Protein AF-A0A819EIL9-F1 (afdb_monomer)

Sequence (250 aa):
MGDTNGQVVAGGNGRGNRLDHLNEPSDVLIDKETDNLFICDLGNGRVVRWYRRSGTTQGEILLDNIDCFGLAMDDQRYLYISDTKKHEEDRNELKPWFPFLKLFDTALNKLPTIKGIVWRAVPGNVVTDYKKDQVLTWWTISSCSVSADVVKEFLKPNEESTLFMIEVINAKNLDGYTMYPNEHEVILGIGTQLRVKSIGFQHGNLYLAHLEEVNINEDNQQEEVTETMATAHMTSKTCKSHSVPTFREL

Nearest PDB structures (foldseek):
  3u0j-assembly1_B  TM=7.777E-01  e=1.778E-06  Pseudomonas syringae pv. tomato str. DC3000
  3u0j-assembly2_A  TM=7.869E-01  e=2.954E-06  Pseudomonas syringae pv. tomato str. DC3000
  6gnk-assembly1_C  TM=7.791E-01  e=8.627E-06  Pseudomonas aeruginosa
  6gn8-assembly1_C  TM=7.663E-01  e=1.144E-05  Pseudomonas aeruginosa
  6gnn-assembly1_C-2  TM=7.774E-01  e=2.985E-05  Pseudomonas aeruginosa PAO1

Radius of gyration: 29.69 Å; Cα contacts (8 Å, |Δi|>4): 456; chains: 1; bounding box: 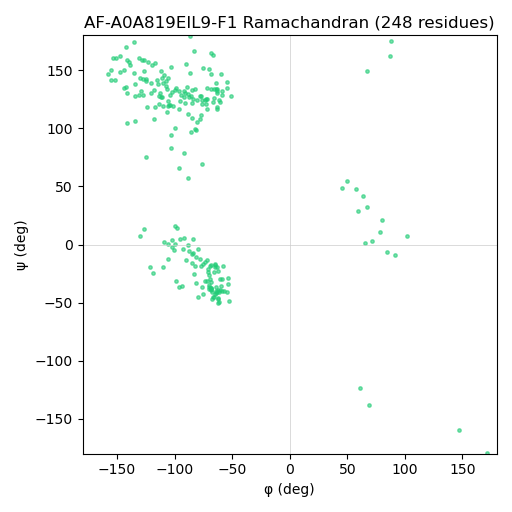126×37×58 Å

Solvent-accessible surface area (backbone atoms only — not comparable to full-atom values): 14429 Å² total; per-residue (Å²): 136,80,83,87,72,85,76,86,48,72,50,86,72,50,80,40,81,52,56,35,27,42,21,69,61,57,33,73,41,73,42,80,90,79,44,35,33,39,33,21,22,27,70,63,20,24,32,32,40,28,42,63,83,77,80,58,78,52,43,43,81,79,45,67,89,36,38,30,59,44,66,49,67,54,97,87,67,53,80,29,73,43,53,75,69,69,91,66,98,45,77,72,72,47,52,64,46,47,62,56,53,47,51,50,51,55,50,51,71,72,35,58,70,42,68,48,65,34,28,37,59,44,82,36,77,59,66,83,83,58,52,73,72,39,74,48,66,44,62,55,74,41,76,29,15,64,40,64,74,55,40,50,75,68,52,58,86,96,42,47,20,26,39,36,43,33,41,36,71,70,26,22,50,36,78,92,71,54,95,56,72,84,46,50,41,30,36,40,52,67,54,42,39,33,30,27,73,42,68,81,53,69,59,91,51,38,35,39,37,34,34,33,51,61,52,73,80,58,50,56,54,50,52,53,50,50,53,51,51,52,53,52,58,65,67,71,68,79,75,82,81,81,83,79,87,87,80,88,85,136

Secondary structure (DSSP, 8-state):
-----PPP-S--S-BSSSTT-BSS--EEEEETTTTEEEEEEGGGTEEEEEESSS--SS-EEEEESS-EEEEEE-TT--EEEEESS-----TTTTTTHHHHHHHHHHHHHHSPEEEEEEEEEEES--GGG--TT-EEEE-S-EEEES-HHHHHTTSPTTS-EEEEEEEEEEEEE-TTTSS-GGG-EEEEPTTEEEEEEEEEEEETTEEEEEEEE--HHHHHHHHHHHHHHHHHHHHTT-PPPPPPPP----

Foldseek 3Di:
DDDPDDDDQAAPPDDDQFQLHAHPWQDWDADPVQQKIWIRRQRQQFIWITHRPPPDNGTDTPDGPFRWNDWDADPVGDIATDGPPDPDPDPVNCPSCVVVLVVVLVVQVPFDFDFDKWKAKDFDDPLVVDDAQDKDWPQDKDKIAPDPVLRVVVDDPPGAMEMEIEGDGGKGFCQPPDPCNVRSIIIDRGGFIKTFHDWDDDDRRYTYTYIYTDDPVVVVVVVVVVVVVVVVVVVPPPDDDDDDDDDDDD

pLDDT: mean 81.08, std 17.2, range [33.59, 98.06]

Structure (mmCIF, N/CA/C/O backbone):
data_AF-A0A819EIL9-F1
#
_entry.id   AF-A0A819EIL9-F1
#
loop_
_atom_site.group_PDB
_atom_site.id
_atom_site.type_symbol
_atom_site.label_atom_id
_atom_site.label_alt_id
_atom_site.label_comp_id
_atom_site.label_asym_id
_atom_site.label_entity_id
_atom_site.label_seq_id
_atom_site.pdbx_PDB_ins_code
_atom_site.Cartn_x
_atom_site.Cartn_y
_atom_site.Cartn_z
_atom_site.occupancy
_atom_site.B_iso_or_equiv
_atom_site.auth_seq_id
_atom_site.auth_comp_id
_atom_site.auth_asym_id
_atom_site.auth_atom_id
_atom_site.pdbx_PDB_model_num
ATOM 1 N N . MET A 1 1 ? 31.990 -16.841 -16.639 1.00 42.75 1 MET A N 1
ATOM 2 C CA . MET A 1 1 ? 32.847 -15.684 -16.310 1.00 42.75 1 MET A CA 1
ATOM 3 C C . MET A 1 1 ? 31.954 -14.459 -16.364 1.00 42.75 1 MET A C 1
ATOM 5 O O . MET A 1 1 ? 31.370 -14.226 -17.412 1.00 42.75 1 MET A O 1
ATOM 9 N N . GLY A 1 2 ? 31.726 -13.796 -15.229 1.00 49.06 2 GLY A N 1
ATOM 10 C CA . GLY A 1 2 ? 30.974 -12.541 -15.170 1.00 49.06 2 GLY A CA 1
ATOM 11 C C . GLY A 1 2 ? 31.960 -11.393 -15.313 1.00 49.06 2 GLY A C 1
ATOM 12 O O . GLY A 1 2 ? 32.925 -11.336 -14.557 1.00 49.06 2 GLY A O 1
ATOM 13 N N . ASP A 1 3 ? 31.762 -10.556 -16.320 1.00 52.25 3 ASP A N 1
ATOM 14 C CA . ASP A 1 3 ? 32.594 -9.385 -16.575 1.00 52.25 3 ASP A CA 1
ATOM 15 C C . ASP A 1 3 ? 32.470 -8.420 -15.380 1.00 52.25 3 ASP A C 1
ATOM 17 O O . ASP A 1 3 ? 31.370 -7.990 -15.035 1.00 52.25 3 ASP A O 1
ATOM 21 N N . THR A 1 4 ? 33.573 -8.141 -14.682 1.00 58.66 4 THR A N 1
ATOM 22 C CA . THR A 1 4 ? 33.595 -7.335 -13.443 1.00 58.66 4 THR A CA 1
ATOM 23 C C . THR A 1 4 ? 33.648 -5.827 -13.698 1.00 58.66 4 THR A C 1
ATOM 25 O O . THR A 1 4 ? 33.765 -5.047 -12.755 1.00 58.66 4 THR A O 1
ATOM 28 N N . ASN A 1 5 ? 33.567 -5.398 -14.958 1.00 70.94 5 ASN A N 1
ATOM 29 C CA . ASN A 1 5 ? 33.613 -3.991 -15.337 1.00 70.94 5 ASN A CA 1
ATOM 30 C C . ASN A 1 5 ? 32.194 -3.468 -15.581 1.00 70.94 5 ASN A C 1
ATOM 32 O O . ASN A 1 5 ? 31.601 -3.697 -16.633 1.00 70.94 5 ASN A O 1
ATOM 36 N N . GLY A 1 6 ? 31.637 -2.762 -14.595 1.00 70.50 6 GLY A N 1
ATOM 37 C CA . GLY A 1 6 ? 30.388 -2.024 -14.774 1.00 70.50 6 GLY A CA 1
ATOM 38 C C . GLY A 1 6 ? 30.557 -0.909 -15.811 1.00 70.50 6 GLY A C 1
ATOM 39 O O . GLY A 1 6 ? 31.529 -0.158 -15.765 1.00 70.50 6 GLY A O 1
ATOM 40 N N . GLN A 1 7 ? 29.612 -0.796 -16.743 1.00 82.12 7 GLN A N 1
ATOM 41 C CA . GLN A 1 7 ? 29.582 0.264 -17.751 1.00 82.12 7 GLN A CA 1
ATOM 42 C C . GLN A 1 7 ? 28.624 1.378 -17.318 1.00 82.12 7 GLN A C 1
ATOM 44 O O . GLN A 1 7 ? 27.496 1.107 -16.907 1.00 82.12 7 GLN A O 1
ATOM 49 N N . VAL A 1 8 ? 29.048 2.638 -17.453 1.00 85.81 8 VAL A N 1
ATOM 50 C CA . VAL A 1 8 ? 28.140 3.785 -17.316 1.00 85.81 8 VAL A CA 1
ATOM 51 C C . VAL A 1 8 ? 27.235 3.830 -18.544 1.00 85.81 8 VAL A C 1
ATOM 53 O O . VAL A 1 8 ? 27.712 3.995 -19.664 1.00 85.81 8 VAL A O 1
ATOM 56 N N . VAL A 1 9 ? 25.933 3.659 -18.321 1.00 85.50 9 VAL A N 1
ATOM 57 C CA . VAL A 1 9 ? 24.903 3.638 -19.376 1.00 85.50 9 VAL A CA 1
ATOM 58 C C . VAL A 1 9 ? 24.063 4.916 -19.423 1.00 85.50 9 VAL A C 1
ATOM 60 O O . VAL A 1 9 ? 23.338 5.128 -20.388 1.00 85.50 9 VAL A O 1
ATOM 63 N N . ALA A 1 10 ? 24.156 5.758 -18.391 1.00 88.56 10 ALA A N 1
ATOM 64 C CA . ALA A 1 10 ? 23.521 7.068 -18.319 1.00 88.56 10 ALA A CA 1
ATOM 65 C C . ALA A 1 10 ? 24.271 7.990 -17.351 1.00 88.56 10 ALA A C 1
ATOM 67 O O . ALA A 1 10 ? 24.735 7.548 -16.297 1.00 88.56 10 ALA A O 1
ATOM 68 N N . GLY A 1 11 ? 24.376 9.274 -17.698 1.00 88.25 11 GLY A N 1
ATOM 69 C CA . GLY A 1 11 ? 25.133 10.257 -16.921 1.00 88.25 11 GLY A CA 1
ATOM 70 C C . GLY A 1 11 ? 26.650 10.024 -16.975 1.00 88.25 11 GLY A C 1
ATOM 71 O O . GLY A 1 11 ? 27.206 9.739 -18.029 1.00 88.25 11 GLY A O 1
ATOM 72 N N . GLY A 1 12 ? 27.332 10.172 -15.832 1.00 86.62 12 GLY A N 1
ATOM 73 C CA . GLY A 1 12 ? 28.793 10.011 -15.717 1.00 86.62 12 GLY A CA 1
ATOM 74 C C . GLY A 1 12 ? 29.612 11.294 -15.904 1.00 86.62 12 GLY A C 1
ATOM 75 O O . GLY A 1 12 ? 30.794 11.304 -15.577 1.00 86.62 12 GLY A O 1
ATOM 76 N N . ASN A 1 13 ? 28.981 12.394 -16.323 1.00 90.31 13 ASN A N 1
ATOM 77 C CA . ASN A 1 13 ? 29.643 13.685 -16.569 1.00 90.31 13 ASN A CA 1
ATOM 78 C C . ASN A 1 13 ? 29.511 14.685 -15.397 1.00 90.31 13 ASN A C 1
ATOM 80 O O . ASN A 1 13 ? 29.815 15.871 -15.523 1.00 90.31 13 ASN A O 1
ATOM 84 N N . GLY A 1 14 ? 29.090 14.197 -14.227 1.00 90.81 14 GLY A N 1
ATOM 85 C CA . GLY A 1 14 ? 28.868 14.997 -13.022 1.00 90.81 14 GLY A CA 1
ATOM 86 C C . GLY A 1 14 ? 27.459 15.590 -12.921 1.00 90.81 14 GLY A C 1
ATOM 87 O O . GLY A 1 14 ? 26.630 15.458 -13.821 1.00 90.81 14 GLY A O 1
ATOM 88 N N . ARG A 1 15 ? 27.185 16.243 -11.784 1.00 95.00 15 ARG A N 1
ATOM 89 C CA . ARG A 1 15 ? 25.889 16.875 -11.498 1.00 95.00 15 ARG A CA 1
ATOM 90 C C . ARG A 1 15 ? 25.617 18.010 -12.492 1.00 95.00 15 ARG A C 1
ATOM 92 O O . ARG A 1 15 ? 26.475 18.866 -12.697 1.00 95.00 15 ARG A O 1
ATOM 99 N N . GLY A 1 16 ? 24.439 18.043 -13.108 1.00 94.75 16 GLY A N 1
ATOM 100 C CA . GLY A 1 16 ? 24.032 19.142 -13.993 1.00 94.75 16 GLY A CA 1
ATOM 101 C C . GLY A 1 16 ? 22.734 18.858 -14.742 1.00 94.75 16 GLY A C 1
ATOM 102 O O . GLY A 1 16 ? 22.148 17.796 -14.573 1.00 94.75 16 GLY A O 1
ATOM 103 N N . ASN A 1 17 ? 22.302 19.800 -15.579 1.00 94.44 17 ASN A N 1
ATOM 104 C CA . ASN A 1 17 ? 21.011 19.761 -16.280 1.00 94.44 17 ASN A CA 1
ATOM 105 C C . ASN A 1 17 ? 21.107 19.506 -17.795 1.00 94.44 17 ASN A C 1
ATOM 107 O O . ASN A 1 17 ? 20.087 19.479 -18.486 1.00 94.44 17 ASN A O 1
ATOM 111 N N . ARG A 1 18 ? 22.315 19.299 -18.334 1.00 93.31 18 ARG A N 1
ATOM 112 C CA . ARG A 1 18 ? 22.496 18.867 -19.729 1.00 93.31 18 ARG A CA 1
ATOM 113 C C . ARG A 1 18 ? 21.951 17.452 -19.936 1.00 93.31 18 ARG A C 1
ATOM 115 O O . ARG A 1 18 ? 21.710 16.730 -18.974 1.00 93.31 18 ARG A O 1
ATOM 122 N N . LEU A 1 19 ? 21.728 17.060 -21.186 1.00 91.94 19 LEU A N 1
ATOM 123 C CA . LEU A 1 19 ? 21.153 15.750 -21.519 1.00 91.94 19 LEU A CA 1
ATOM 124 C C . LEU A 1 19 ? 22.101 14.580 -21.235 1.00 91.94 19 LEU A C 1
ATOM 126 O O . LEU A 1 19 ? 21.656 13.450 -21.094 1.00 91.94 19 LEU A O 1
ATOM 130 N N . ASP A 1 20 ? 23.394 14.847 -21.109 1.00 92.00 20 ASP A N 1
ATOM 131 C CA . ASP A 1 20 ? 24.431 13.900 -20.705 1.00 92.00 20 ASP A CA 1
ATOM 132 C C . ASP A 1 20 ? 24.747 13.968 -19.193 1.00 92.00 20 ASP A C 1
ATOM 134 O O . ASP A 1 20 ? 25.664 13.307 -18.708 1.00 92.00 20 ASP A O 1
ATOM 138 N N . HIS A 1 21 ? 23.998 14.777 -18.432 1.00 94.56 21 HIS A N 1
ATOM 139 C CA . HIS A 1 21 ? 24.121 14.947 -16.983 1.00 94.56 21 HIS A CA 1
ATOM 140 C C . HIS A 1 21 ? 22.842 14.498 -16.269 1.00 94.56 21 HIS A C 1
ATOM 142 O O . HIS A 1 21 ? 21.750 14.520 -16.834 1.00 94.56 21 HIS A O 1
ATOM 148 N N . LEU A 1 22 ? 22.994 14.145 -14.995 1.00 94.06 22 LEU A N 1
ATOM 149 C CA . LEU A 1 22 ? 21.897 13.909 -14.058 1.00 94.06 22 LEU A CA 1
ATOM 150 C C . LEU A 1 22 ? 22.126 14.770 -12.812 1.00 94.06 22 LEU A C 1
ATOM 152 O O . LEU A 1 22 ? 23.250 15.195 -12.533 1.00 94.06 22 LEU A O 1
ATOM 156 N N . ASN A 1 23 ? 21.077 15.032 -12.053 1.00 96.38 23 ASN A N 1
ATOM 157 C CA . ASN A 1 23 ? 21.084 15.851 -10.858 1.00 96.38 23 ASN A CA 1
ATOM 158 C C . ASN A 1 23 ? 20.156 15.219 -9.821 1.00 96.38 23 ASN A C 1
ATOM 160 O O . ASN A 1 23 ? 18.943 15.310 -9.944 1.00 96.38 23 ASN A O 1
ATOM 164 N N . GLU A 1 24 ? 20.746 14.584 -8.806 1.00 94.38 24 GLU A N 1
ATOM 165 C CA . GLU A 1 24 ? 20.007 13.901 -7.733 1.00 94.38 24 GLU A CA 1
ATOM 166 C C . GLU A 1 24 ? 18.924 12.941 -8.267 1.00 94.38 24 GLU A C 1
ATOM 168 O O . GLU A 1 24 ? 17.760 13.088 -7.909 1.00 94.38 24 GLU A O 1
ATOM 173 N N . PRO A 1 25 ? 19.259 11.975 -9.148 1.00 94.81 25 PRO A N 1
ATOM 174 C CA . PRO A 1 25 ? 18.256 11.050 -9.649 1.00 94.81 25 PRO A CA 1
ATOM 175 C C . PRO A 1 25 ? 17.677 10.200 -8.509 1.00 94.81 25 PRO A C 1
ATOM 177 O O . PRO A 1 25 ? 18.428 9.685 -7.679 1.00 94.81 25 PRO A O 1
ATOM 180 N N . SER A 1 26 ? 16.353 10.069 -8.472 1.00 94.50 26 SER A N 1
ATOM 181 C CA . SER A 1 26 ? 15.599 9.443 -7.377 1.00 94.50 26 SER A CA 1
ATOM 182 C C . SER A 1 26 ? 15.207 7.995 -7.666 1.00 94.50 26 SER A C 1
ATOM 184 O O . SER A 1 26 ? 15.158 7.189 -6.741 1.00 94.50 26 SER A O 1
ATOM 186 N N . ASP A 1 27 ? 14.967 7.656 -8.936 1.00 94.88 27 ASP A N 1
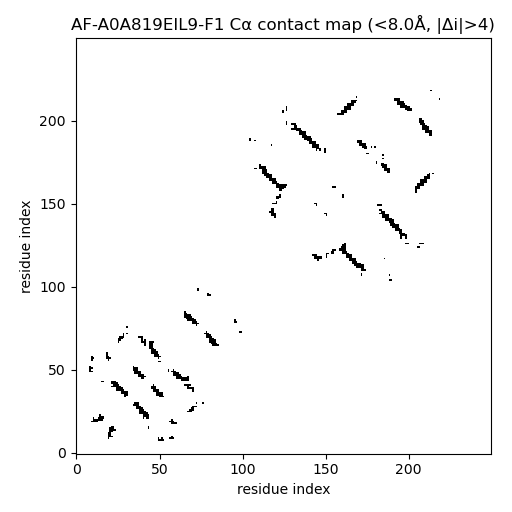ATOM 187 C CA . ASP A 1 27 ? 14.543 6.317 -9.346 1.00 94.88 27 ASP A CA 1
ATOM 188 C C . ASP A 1 27 ? 14.951 5.989 -10.792 1.00 94.88 27 ASP A C 1
ATOM 190 O O . ASP A 1 27 ? 15.245 6.880 -11.602 1.00 94.88 27 ASP A O 1
ATOM 194 N N . VAL A 1 28 ? 14.973 4.697 -11.122 1.00 95.12 28 VAL A N 1
ATOM 195 C CA . VAL A 1 28 ? 15.324 4.173 -12.441 1.00 95.12 28 VAL A CA 1
ATOM 196 C C . VAL A 1 28 ? 14.493 2.941 -12.803 1.00 95.12 28 VAL A C 1
ATOM 198 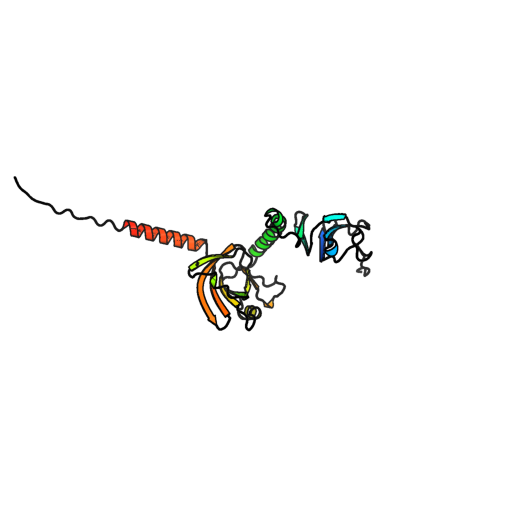O O . VAL A 1 28 ? 14.369 1.996 -12.029 1.00 95.12 28 VAL A O 1
ATOM 201 N N . LEU A 1 29 ? 13.985 2.903 -14.035 1.00 94.81 29 LEU A N 1
ATOM 202 C CA . LEU A 1 29 ? 13.203 1.790 -14.568 1.00 94.81 29 LEU A CA 1
ATOM 203 C C . LEU A 1 29 ? 13.767 1.305 -15.901 1.00 94.81 29 LEU A C 1
ATOM 205 O O . LEU A 1 29 ? 14.214 2.085 -16.738 1.00 94.81 29 LEU A O 1
ATOM 209 N N . ILE A 1 30 ? 13.737 -0.008 -16.110 1.00 93.44 30 ILE A N 1
ATOM 210 C CA . ILE A 1 30 ? 14.237 -0.653 -17.323 1.00 93.44 30 ILE A CA 1
ATOM 211 C C . ILE A 1 30 ? 13.067 -1.281 -18.075 1.00 93.44 30 ILE A C 1
ATOM 213 O O . ILE A 1 30 ? 12.436 -2.205 -17.560 1.00 93.44 30 ILE A O 1
ATOM 217 N N . ASP A 1 31 ? 12.852 -0.865 -19.322 1.00 89.81 31 ASP A N 1
ATOM 218 C CA . ASP A 1 31 ? 12.035 -1.625 -20.269 1.00 89.81 31 ASP A CA 1
ATOM 219 C C . ASP A 1 31 ? 12.914 -2.689 -20.932 1.00 89.81 31 ASP A C 1
ATOM 221 O O . ASP A 1 31 ? 13.808 -2.388 -21.726 1.00 89.81 31 ASP A O 1
ATOM 225 N N . LYS A 1 32 ? 12.682 -3.953 -20.566 1.00 86.31 32 LYS A N 1
ATOM 226 C CA . LYS A 1 32 ? 13.435 -5.098 -21.092 1.00 86.31 32 LYS A CA 1
ATOM 227 C C . LYS A 1 32 ? 13.115 -5.392 -22.557 1.00 86.31 32 LYS A C 1
ATOM 229 O O . LYS A 1 32 ? 13.980 -5.948 -23.228 1.00 86.31 32 LYS A O 1
ATOM 234 N N . GLU A 1 33 ? 11.927 -5.025 -23.036 1.00 86.75 33 GLU A N 1
ATOM 235 C CA . GLU A 1 33 ? 11.485 -5.292 -24.409 1.00 86.75 33 GLU A CA 1
ATOM 236 C C . GLU A 1 33 ? 12.173 -4.350 -25.397 1.00 86.75 33 GLU A C 1
ATOM 238 O O . GLU A 1 33 ? 12.634 -4.771 -26.456 1.00 86.75 33 GLU A O 1
ATOM 243 N N . THR A 1 34 ? 12.285 -3.067 -25.046 1.00 86.88 34 THR A N 1
ATOM 244 C CA . THR A 1 34 ? 12.921 -2.060 -25.914 1.00 86.88 34 THR A CA 1
ATOM 245 C C . THR A 1 34 ? 14.357 -1.725 -25.521 1.00 86.88 34 THR A C 1
ATOM 247 O O . THR A 1 34 ? 14.996 -0.920 -26.191 1.00 86.88 34 THR A O 1
ATOM 250 N N . ASP A 1 35 ? 14.848 -2.281 -24.413 1.00 88.88 35 ASP A N 1
ATOM 251 C CA . ASP A 1 35 ? 16.154 -1.979 -23.816 1.00 88.88 35 ASP A CA 1
ATOM 252 C C . ASP A 1 35 ? 16.343 -0.498 -23.409 1.00 88.88 35 ASP A C 1
ATOM 254 O O . ASP A 1 35 ? 17.462 0.029 -23.379 1.00 88.88 35 ASP A O 1
ATOM 258 N N . ASN A 1 36 ? 15.233 0.168 -23.069 1.00 91.44 36 ASN A N 1
ATOM 259 C CA . ASN A 1 36 ? 15.219 1.559 -22.616 1.00 91.44 36 ASN A CA 1
ATOM 260 C C . ASN A 1 36 ? 15.438 1.647 -21.102 1.00 91.44 36 ASN A C 1
ATOM 262 O O . ASN A 1 36 ? 14.998 0.790 -20.336 1.00 91.44 36 ASN A O 1
ATOM 266 N N . LEU A 1 37 ? 16.092 2.722 -20.681 1.00 93.81 37 LEU A N 1
ATOM 267 C CA . LEU A 1 37 ? 16.326 3.105 -19.298 1.00 93.81 37 LEU A CA 1
ATOM 268 C C . LEU A 1 37 ? 15.628 4.438 -19.041 1.00 93.81 37 LEU A C 1
ATOM 270 O O . LEU A 1 37 ? 15.962 5.439 -19.664 1.00 93.81 37 LEU A O 1
ATOM 274 N N . PHE A 1 38 ? 14.674 4.458 -18.130 1.00 95.00 38 PHE A N 1
ATOM 275 C CA . PHE A 1 38 ? 13.968 5.656 -17.698 1.00 95.00 38 PHE A CA 1
ATOM 276 C C . PHE A 1 38 ? 14.540 6.080 -16.355 1.00 95.00 38 PHE A C 1
ATOM 278 O O . PHE A 1 38 ? 14.704 5.240 -15.477 1.00 95.00 38 PHE A O 1
ATOM 285 N N . ILE A 1 39 ? 14.875 7.354 -16.200 1.00 95.94 39 ILE A N 1
ATOM 286 C CA . ILE A 1 39 ? 15.496 7.883 -14.985 1.00 95.94 39 ILE A CA 1
ATOM 287 C C . ILE A 1 39 ? 14.688 9.081 -14.517 1.00 95.94 39 ILE A C 1
ATOM 289 O O . ILE A 1 39 ? 14.464 10.015 -15.292 1.00 95.94 39 ILE A O 1
ATOM 293 N N . CYS A 1 40 ? 14.301 9.065 -13.246 1.00 95.56 40 CYS A N 1
ATOM 294 C CA . CYS A 1 40 ? 13.775 10.237 -12.568 1.00 95.56 40 CYS A CA 1
ATOM 295 C C . CYS A 1 40 ? 14.918 11.124 -12.125 1.00 95.56 40 CYS A C 1
ATOM 297 O O . CYS A 1 40 ? 15.639 10.810 -11.186 1.00 95.56 40 CYS A O 1
ATOM 299 N N . ASP A 1 41 ? 15.094 12.226 -12.840 1.00 95.62 41 ASP A N 1
ATOM 300 C CA . ASP A 1 41 ? 16.151 13.207 -12.646 1.00 95.62 41 ASP A CA 1
ATOM 301 C C . ASP A 1 41 ? 15.608 14.355 -11.778 1.00 95.62 41 ASP A C 1
ATOM 303 O O . ASP A 1 41 ? 15.389 15.474 -12.254 1.00 95.62 41 ASP A O 1
ATOM 307 N N . LEU A 1 42 ? 15.300 14.021 -10.515 1.00 94.00 42 LEU A N 1
ATOM 308 C CA . LEU A 1 42 ? 14.540 14.844 -9.563 1.00 94.00 42 LEU A CA 1
ATOM 309 C C . LEU A 1 42 ? 15.113 16.253 -9.415 1.00 94.00 42 LEU A C 1
ATOM 311 O O . LEU A 1 42 ? 14.378 17.227 -9.541 1.00 94.00 42 LEU A O 1
ATOM 315 N N . GLY A 1 43 ? 16.424 16.389 -9.219 1.00 93.81 43 GLY A N 1
ATOM 316 C CA . GLY A 1 43 ? 17.064 17.695 -9.052 1.00 93.81 43 GLY A CA 1
ATOM 317 C C . GLY A 1 43 ? 16.981 18.591 -10.295 1.00 93.81 43 GLY A C 1
ATOM 318 O O . GLY A 1 43 ? 17.198 19.798 -10.191 1.00 93.81 43 GLY A O 1
ATOM 319 N N . ASN A 1 44 ? 16.674 18.025 -11.467 1.00 95.56 44 ASN A N 1
ATOM 320 C CA . ASN A 1 44 ? 16.384 18.767 -12.698 1.00 95.56 44 ASN A CA 1
ATOM 321 C C . ASN A 1 44 ? 14.882 18.841 -13.025 1.00 95.56 44 ASN A C 1
ATOM 323 O O . ASN A 1 44 ? 14.518 19.461 -14.024 1.00 95.56 44 ASN A O 1
ATOM 327 N N . GLY A 1 45 ? 14.027 18.213 -12.218 1.00 93.69 45 GLY A N 1
ATOM 328 C CA . GLY A 1 45 ? 12.577 18.213 -12.373 1.00 93.69 45 GLY A CA 1
ATOM 329 C C . GLY A 1 45 ? 12.083 17.555 -13.665 1.00 93.69 45 GLY A C 1
ATOM 330 O O . GLY A 1 45 ? 11.220 18.114 -14.350 1.00 93.69 45 GLY A O 1
ATOM 331 N N . ARG A 1 46 ? 12.681 16.419 -14.056 1.00 94.44 46 ARG A N 1
ATOM 332 C CA . ARG A 1 46 ? 12.391 15.739 -15.332 1.00 94.44 46 ARG A CA 1
ATOM 333 C C . ARG A 1 46 ? 12.520 14.216 -15.259 1.00 94.44 46 ARG A C 1
ATOM 335 O O . ARG A 1 46 ? 13.201 13.678 -14.390 1.00 94.44 46 ARG A O 1
ATOM 342 N N . VAL A 1 47 ? 11.931 13.530 -16.237 1.00 94.44 47 VAL A N 1
ATOM 343 C CA . VAL A 1 47 ? 12.190 12.116 -16.546 1.00 94.44 47 VAL A CA 1
ATOM 344 C C . VAL A 1 47 ? 12.911 12.027 -17.882 1.00 94.44 47 VAL A C 1
ATOM 346 O O . VAL A 1 47 ? 12.447 12.570 -18.890 1.00 94.44 47 VAL A O 1
ATOM 349 N N . VAL A 1 48 ? 14.043 11.327 -17.897 1.00 95.44 48 VAL A N 1
ATOM 350 C CA . VAL A 1 48 ? 14.854 11.122 -19.102 1.00 95.44 48 VAL A CA 1
ATOM 351 C C . VAL A 1 48 ? 14.896 9.655 -19.507 1.00 95.44 48 VAL A C 1
ATOM 353 O O . VAL A 1 48 ? 15.009 8.767 -18.663 1.00 95.44 48 VAL A O 1
ATOM 356 N N . ARG A 1 49 ? 14.848 9.403 -20.814 1.00 94.25 49 ARG A N 1
ATOM 357 C CA . ARG A 1 49 ? 15.078 8.095 -21.425 1.00 94.25 49 ARG A CA 1
ATOM 358 C C . ARG A 1 49 ? 16.494 8.001 -21.962 1.00 94.25 49 ARG A C 1
ATOM 360 O O . ARG A 1 49 ? 16.942 8.874 -22.697 1.00 94.25 49 ARG A O 1
ATOM 367 N N . TRP A 1 50 ? 17.158 6.903 -21.657 1.00 93.75 50 TRP A N 1
ATOM 368 C CA . TRP A 1 50 ? 18.437 6.496 -22.214 1.00 93.75 50 TRP A CA 1
ATOM 369 C C . TRP A 1 50 ? 18.299 5.116 -22.841 1.00 93.75 50 TRP A C 1
ATOM 371 O O . TRP A 1 50 ? 17.429 4.330 -22.474 1.00 93.75 50 TRP A O 1
ATOM 381 N N . TYR A 1 51 ? 19.187 4.797 -23.769 1.00 88.94 51 TYR A N 1
ATOM 382 C CA . TYR A 1 51 ? 19.263 3.473 -24.367 1.00 88.94 51 TYR A CA 1
ATOM 383 C C . TYR A 1 51 ? 20.484 2.761 -23.799 1.00 88.94 51 TYR A C 1
ATOM 385 O O . TYR A 1 51 ? 21.606 3.256 -23.916 1.00 88.94 51 TYR A O 1
ATOM 393 N N . ARG A 1 52 ? 20.296 1.585 -23.194 1.00 83.19 52 ARG A N 1
ATOM 394 C CA . ARG A 1 52 ? 21.385 0.933 -22.445 1.00 83.19 52 ARG A CA 1
ATOM 395 C C . ARG A 1 52 ? 22.518 0.429 -23.336 1.00 83.19 52 ARG A C 1
ATOM 397 O O . ARG A 1 52 ? 23.654 0.344 -22.880 1.00 83.19 52 ARG A O 1
ATOM 404 N N . ARG A 1 53 ? 22.210 0.057 -24.583 1.00 81.38 53 ARG A N 1
ATOM 405 C CA . ARG A 1 53 ? 23.148 -0.633 -25.488 1.00 81.38 53 ARG A CA 1
ATOM 406 C C . ARG A 1 53 ? 23.273 -0.015 -26.880 1.00 81.38 53 ARG A C 1
ATOM 408 O O . ARG A 1 53 ? 23.928 -0.599 -27.735 1.00 81.38 53 ARG A O 1
ATOM 415 N N . SER A 1 54 ? 22.676 1.149 -27.135 1.00 75.81 54 SER A N 1
ATOM 416 C CA . SER A 1 54 ? 22.713 1.770 -28.471 1.00 75.81 54 SER A CA 1
ATOM 417 C C . SER A 1 54 ? 23.935 2.671 -28.710 1.00 75.81 54 SER A C 1
ATOM 419 O O . SER A 1 54 ? 24.113 3.170 -29.818 1.00 75.81 54 SER A O 1
ATOM 421 N N . GLY A 1 55 ? 24.773 2.899 -27.688 1.00 72.56 55 GLY A N 1
ATOM 422 C CA . GLY A 1 55 ? 25.923 3.808 -27.767 1.00 72.56 55 GLY A CA 1
ATOM 423 C C . GLY A 1 55 ? 25.565 5.296 -27.660 1.00 72.56 55 GLY A C 1
ATOM 424 O O . GLY A 1 55 ? 26.417 6.144 -27.918 1.00 72.56 55 GLY A O 1
ATOM 425 N N . THR A 1 56 ? 24.328 5.636 -27.285 1.00 77.94 56 THR A N 1
ATOM 426 C CA . THR A 1 56 ? 23.921 7.026 -27.039 1.00 77.94 56 THR A CA 1
ATOM 427 C C . THR A 1 56 ? 24.643 7.615 -25.833 1.00 77.94 56 THR A C 1
ATOM 429 O O . THR A 1 56 ? 24.681 7.002 -24.770 1.00 77.94 56 THR A O 1
ATOM 432 N N . THR A 1 57 ? 25.165 8.832 -25.984 1.00 80.81 57 THR A N 1
ATOM 433 C CA . THR A 1 57 ? 25.903 9.555 -24.933 1.00 80.81 57 THR A CA 1
ATOM 434 C C . THR A 1 57 ? 25.064 10.602 -24.200 1.00 80.81 57 THR A C 1
ATOM 436 O O . THR A 1 57 ? 25.575 11.284 -23.317 1.00 80.81 57 THR A O 1
ATOM 439 N N . GLN A 1 58 ? 23.789 10.748 -24.564 1.00 88.12 58 GLN A N 1
ATOM 440 C CA . GLN A 1 58 ? 22.856 11.691 -23.957 1.00 88.12 58 GLN A CA 1
ATOM 441 C C . GLN A 1 58 ? 21.454 11.085 -23.881 1.00 88.12 58 GLN A C 1
ATOM 443 O O . GLN A 1 58 ? 21.075 10.276 -24.733 1.00 88.12 58 GLN A O 1
ATOM 448 N N . GLY A 1 59 ? 20.697 11.503 -22.874 1.00 88.06 59 GLY A N 1
ATOM 449 C CA . GLY A 1 59 ? 19.301 11.146 -22.692 1.00 88.06 59 GLY A CA 1
ATOM 450 C C . GLY A 1 59 ? 18.350 12.011 -23.508 1.00 88.06 59 GLY A C 1
ATOM 451 O O . GLY A 1 59 ? 18.694 13.078 -24.013 1.00 88.06 59 GLY A O 1
ATOM 452 N N . GLU A 1 60 ? 17.114 11.552 -23.586 1.00 93.31 60 GLU A N 1
ATOM 453 C CA . GLU A 1 60 ? 15.985 12.260 -24.171 1.00 93.31 60 GLU A CA 1
ATOM 454 C C . GLU A 1 60 ? 14.997 12.620 -23.065 1.00 93.31 60 GLU A C 1
ATOM 456 O O . GLU A 1 60 ? 14.636 11.764 -22.260 1.00 93.31 60 GLU A O 1
ATOM 461 N N . ILE A 1 61 ? 14.558 13.875 -23.004 1.00 91.50 61 ILE A N 1
ATOM 462 C CA . ILE A 1 61 ? 13.535 14.292 -22.039 1.00 91.50 61 ILE A CA 1
ATOM 463 C C . ILE A 1 61 ? 12.194 13.730 -22.499 1.00 91.50 61 ILE A C 1
ATOM 465 O O . ILE A 1 61 ? 11.740 14.036 -23.598 1.00 91.50 61 ILE A O 1
ATOM 469 N N . LEU A 1 62 ? 11.563 12.926 -21.648 1.00 88.75 62 LEU A N 1
ATOM 470 C CA . LEU A 1 62 ? 10.208 12.428 -21.880 1.00 88.75 62 LEU A CA 1
ATOM 471 C C . LEU A 1 62 ? 9.153 13.310 -21.228 1.00 88.75 62 LEU A C 1
ATOM 473 O O . LEU A 1 62 ? 8.056 13.457 -21.759 1.00 88.75 62 LEU A O 1
ATOM 477 N N . LEU A 1 63 ? 9.483 13.851 -20.057 1.00 84.88 63 LEU A N 1
ATOM 478 C CA . LEU A 1 63 ? 8.603 14.693 -19.265 1.00 84.88 63 LEU A CA 1
ATOM 479 C C . LEU A 1 63 ? 9.450 15.662 -18.438 1.00 84.88 63 LEU A C 1
ATOM 481 O O . LEU A 1 63 ? 10.503 15.276 -17.930 1.00 84.88 63 LEU A O 1
ATOM 485 N N . ASP A 1 64 ? 8.998 16.901 -18.295 1.00 90.00 64 ASP A N 1
ATOM 486 C CA . ASP A 1 64 ? 9.632 17.940 -17.489 1.00 90.00 64 ASP A CA 1
ATOM 487 C C . ASP A 1 64 ? 8.602 18.700 -16.638 1.00 90.00 64 ASP A C 1
ATOM 489 O O . ASP A 1 64 ? 7.395 18.462 -16.714 1.00 90.00 64 ASP A O 1
ATOM 493 N N . ASN A 1 65 ? 9.099 19.596 -15.782 1.00 86.44 65 ASN A N 1
ATOM 494 C CA . ASN A 1 65 ? 8.297 20.362 -14.827 1.00 86.44 65 ASN A CA 1
ATOM 495 C C . ASN A 1 65 ? 7.478 19.477 -13.865 1.00 86.44 65 ASN A C 1
ATOM 497 O O . ASN A 1 65 ? 6.286 19.711 -13.636 1.00 86.44 65 ASN A O 1
ATOM 501 N N . ILE A 1 66 ? 8.154 18.481 -13.299 1.00 84.56 66 ILE A N 1
ATOM 502 C CA . ILE A 1 66 ? 7.630 17.516 -12.326 1.00 84.56 66 ILE A CA 1
ATOM 503 C C . ILE A 1 66 ? 8.671 17.272 -11.229 1.00 84.56 66 ILE A C 1
ATOM 505 O O . ILE A 1 66 ? 9.862 17.392 -11.506 1.00 84.56 66 ILE A O 1
ATOM 509 N N . ASP A 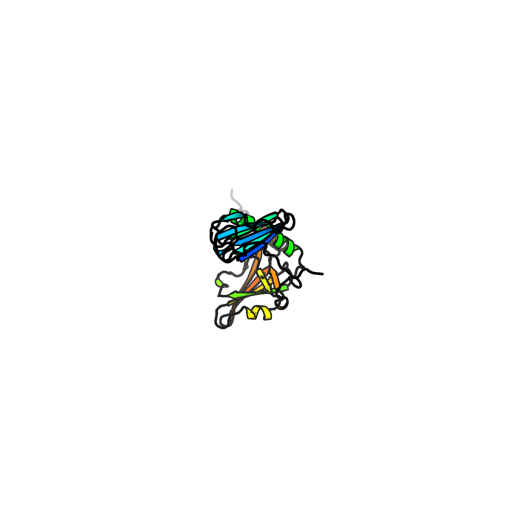1 67 ? 8.260 16.875 -10.029 1.00 88.62 67 ASP A N 1
ATOM 510 C CA . ASP A 1 67 ? 9.164 16.360 -8.991 1.00 88.62 67 ASP A CA 1
ATOM 511 C C . ASP A 1 67 ? 9.024 14.837 -8.937 1.00 88.62 67 ASP A C 1
ATOM 513 O O . ASP A 1 67 ? 8.252 14.294 -8.144 1.00 88.62 67 ASP A O 1
ATOM 517 N N . CYS A 1 68 ? 9.734 14.136 -9.830 1.00 85.00 68 CYS A N 1
ATOM 518 C CA . CYS A 1 68 ? 9.624 12.682 -9.891 1.00 85.00 68 CYS A CA 1
ATOM 519 C C . CYS A 1 68 ? 10.310 11.991 -8.706 1.00 85.00 68 CYS A C 1
ATOM 521 O O . CYS A 1 68 ? 11.525 12.120 -8.534 1.00 85.00 68 CYS A O 1
ATOM 523 N N . PHE A 1 69 ? 9.572 11.143 -7.989 1.00 85.94 69 PHE A N 1
ATOM 524 C CA . PHE A 1 69 ? 10.119 10.266 -6.948 1.00 85.94 69 PHE A CA 1
ATOM 525 C C . PHE A 1 69 ? 10.125 8.776 -7.293 1.00 85.94 69 PHE A C 1
ATOM 527 O O . PHE A 1 69 ? 10.862 8.027 -6.658 1.00 85.94 69 PHE A O 1
ATOM 534 N N . GLY A 1 70 ? 9.324 8.334 -8.260 1.00 83.75 70 GLY A N 1
ATOM 535 C CA . GLY A 1 70 ? 9.166 6.917 -8.564 1.00 83.75 70 GLY A CA 1
ATOM 536 C C . GLY A 1 70 ? 8.658 6.649 -9.974 1.00 83.75 70 GLY A C 1
ATOM 537 O O . GLY A 1 70 ? 7.863 7.416 -10.524 1.00 83.75 70 GLY A O 1
ATOM 538 N N . LEU A 1 71 ? 9.116 5.535 -10.538 1.00 84.88 71 LEU A N 1
ATOM 539 C CA . LEU A 1 71 ? 8.764 5.022 -11.856 1.00 84.88 71 LEU A CA 1
ATOM 540 C C . LEU A 1 71 ? 8.150 3.628 -11.743 1.00 84.88 71 LEU A C 1
ATOM 542 O O . LEU A 1 71 ? 8.650 2.755 -11.038 1.00 84.88 71 LEU A O 1
ATOM 546 N N . ALA A 1 72 ? 7.101 3.379 -12.519 1.00 83.69 72 ALA A N 1
ATOM 547 C CA . ALA A 1 72 ? 6.552 2.041 -12.716 1.00 83.69 72 ALA A CA 1
ATOM 548 C C . ALA A 1 72 ? 6.151 1.848 -14.179 1.00 83.69 72 ALA A C 1
ATOM 550 O O . ALA A 1 72 ? 5.911 2.813 -14.894 1.00 83.69 72 ALA A O 1
ATOM 551 N N . MET A 1 73 ? 6.078 0.604 -14.640 1.00 79.62 73 MET A N 1
ATOM 552 C CA . MET A 1 73 ? 5.614 0.287 -15.987 1.00 79.62 73 MET A CA 1
ATOM 553 C C . MET A 1 73 ? 4.789 -0.997 -15.953 1.00 79.62 73 MET A C 1
ATOM 555 O O . MET A 1 73 ? 5.181 -1.945 -15.268 1.00 79.62 73 MET A O 1
ATOM 559 N N . ASP A 1 74 ? 3.648 -1.020 -16.645 1.00 68.75 74 ASP A N 1
ATOM 560 C CA . ASP A 1 74 ? 2.799 -2.214 -16.747 1.00 68.75 74 ASP A CA 1
ATOM 561 C C . ASP A 1 74 ? 3.211 -3.150 -17.900 1.00 68.75 74 ASP A C 1
ATOM 563 O O . ASP A 1 74 ? 4.151 -2.894 -18.658 1.00 68.75 74 ASP A O 1
ATOM 567 N N . ASP A 1 75 ? 2.489 -4.264 -18.031 1.00 74.12 75 ASP A N 1
ATOM 568 C CA . ASP A 1 75 ? 2.666 -5.258 -19.093 1.00 74.12 75 ASP A CA 1
ATOM 569 C C . ASP A 1 75 ? 2.271 -4.741 -20.487 1.00 74.12 75 ASP A C 1
ATOM 571 O O . ASP A 1 75 ? 2.706 -5.289 -21.502 1.00 74.12 75 ASP A O 1
ATOM 575 N N . GLN A 1 76 ? 1.500 -3.655 -20.552 1.00 65.62 76 GLN A N 1
ATOM 576 C CA . GLN A 1 76 ? 1.142 -2.957 -21.786 1.00 65.62 76 GLN A CA 1
ATOM 577 C C . GLN A 1 76 ? 2.165 -1.875 -22.181 1.00 65.62 76 GLN A C 1
ATOM 579 O O . GLN A 1 76 ? 2.038 -1.282 -23.257 1.00 65.62 76 GLN A O 1
ATOM 584 N N . ARG A 1 77 ? 3.225 -1.687 -21.377 1.00 77.31 77 ARG A N 1
ATOM 585 C CA . ARG A 1 77 ? 4.308 -0.699 -21.539 1.00 77.31 77 ARG A CA 1
ATOM 586 C C . ARG A 1 77 ? 3.863 0.757 -21.382 1.00 77.31 77 ARG A C 1
ATOM 588 O O . ARG A 1 77 ? 4.429 1.658 -22.005 1.00 77.31 77 ARG A O 1
ATOM 595 N N . TYR A 1 78 ? 2.875 1.008 -20.531 1.00 71.38 78 TYR A N 1
ATOM 596 C CA . TYR A 1 78 ? 2.588 2.353 -20.042 1.00 71.38 78 TYR A CA 1
ATO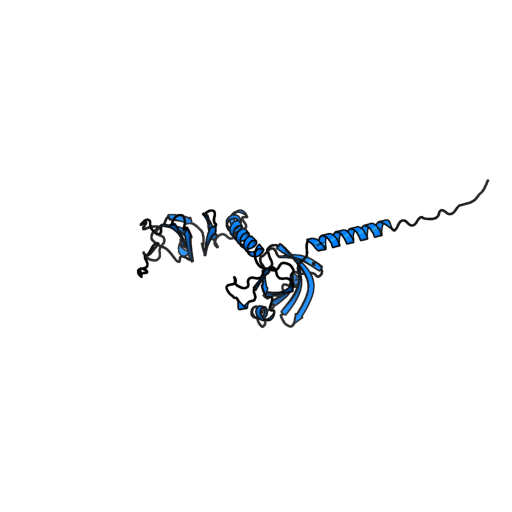M 597 C C . TYR A 1 78 ? 3.544 2.708 -18.902 1.00 71.38 78 TYR A C 1
ATOM 599 O O . TYR A 1 78 ? 3.616 1.986 -17.913 1.00 71.38 78 TYR A O 1
ATOM 607 N N . LEU A 1 79 ? 4.272 3.821 -19.041 1.00 75.00 79 LEU A N 1
ATOM 608 C CA . LEU A 1 79 ? 5.149 4.361 -17.999 1.00 75.00 79 LEU A CA 1
ATOM 609 C C . LEU A 1 79 ? 4.350 5.257 -17.043 1.00 75.00 79 LEU A C 1
ATOM 611 O O . LEU A 1 79 ? 3.695 6.206 -17.475 1.00 75.00 79 LEU A O 1
ATOM 615 N N . TYR A 1 80 ? 4.458 4.986 -15.748 1.00 68.62 80 TYR A N 1
ATOM 616 C CA . TYR A 1 80 ? 3.873 5.758 -14.657 1.00 68.62 80 TYR A CA 1
ATOM 617 C C . TYR A 1 80 ? 4.964 6.457 -13.860 1.00 68.62 80 TYR A C 1
ATOM 619 O O . TYR A 1 80 ? 6.049 5.912 -13.661 1.00 68.62 80 TYR A O 1
ATOM 627 N N . ILE A 1 81 ? 4.657 7.671 -13.415 1.00 77.50 81 ILE A N 1
ATOM 628 C CA . ILE A 1 81 ? 5.589 8.588 -12.768 1.00 77.50 81 ILE A CA 1
ATOM 629 C C . ILE A 1 81 ? 4.871 9.162 -11.545 1.00 77.50 81 ILE A C 1
ATOM 631 O O . ILE A 1 81 ? 3.757 9.671 -11.686 1.00 77.50 81 ILE A O 1
ATOM 635 N N . SER A 1 82 ? 5.478 9.088 -10.361 1.00 77.06 82 SER A N 1
ATOM 636 C CA . SER A 1 82 ? 4.976 9.801 -9.183 1.00 77.06 82 SER A CA 1
ATOM 637 C C . SER A 1 82 ? 5.568 11.209 -9.134 1.00 77.06 82 SER A C 1
ATOM 639 O O . SER A 1 82 ? 6.770 11.373 -8.947 1.00 77.06 82 SER A O 1
ATOM 641 N N . ASP A 1 83 ? 4.721 12.220 -9.325 1.00 80.12 83 ASP A N 1
ATOM 642 C CA . ASP A 1 83 ? 5.073 13.640 -9.235 1.00 80.12 83 ASP A CA 1
ATOM 643 C C . ASP A 1 83 ? 4.554 14.214 -7.911 1.00 80.12 83 ASP A C 1
ATOM 645 O O . ASP A 1 83 ? 3.353 14.182 -7.649 1.00 80.12 83 ASP A O 1
ATOM 649 N N . THR A 1 84 ? 5.444 14.732 -7.065 1.00 73.44 84 THR A N 1
ATOM 650 C CA . THR A 1 84 ? 5.060 15.346 -5.781 1.00 73.44 84 THR A CA 1
ATOM 651 C C . THR A 1 84 ? 4.849 16.857 -5.862 1.00 73.44 84 THR A C 1
ATOM 653 O O . THR A 1 84 ? 4.476 17.464 -4.863 1.00 73.44 84 THR A O 1
ATOM 656 N N . LYS A 1 85 ? 5.097 17.483 -7.018 1.00 73.94 85 LYS A N 1
ATOM 657 C CA . LYS A 1 85 ? 5.025 18.941 -7.198 1.00 73.94 85 LYS A CA 1
ATOM 658 C C . LYS A 1 85 ? 3.600 19.441 -7.421 1.00 73.94 85 LYS A C 1
ATOM 660 O O . LYS A 1 85 ? 3.264 20.562 -7.037 1.00 73.94 85 LYS A O 1
ATOM 665 N N . LYS A 1 86 ? 2.772 18.633 -8.084 1.00 64.38 86 LYS A N 1
ATOM 666 C CA . LYS A 1 86 ? 1.406 18.985 -8.486 1.00 64.38 86 LYS A CA 1
ATOM 667 C C . LYS A 1 86 ? 0.413 18.310 -7.545 1.00 64.38 86 LYS A C 1
ATOM 669 O O . LYS A 1 86 ? 0.063 17.152 -7.703 1.00 64.38 86 LYS A O 1
ATOM 674 N N . HIS A 1 87 ? 0.004 19.033 -6.507 1.00 54.94 87 HIS A N 1
ATOM 675 C CA . HIS A 1 87 ? -1.025 18.603 -5.558 1.00 54.94 87 HIS A CA 1
ATOM 676 C C . HIS A 1 87 ? -2.438 19.004 -6.041 1.00 54.94 87 HIS A C 1
ATOM 678 O O . HIS A 1 87 ? -3.132 19.739 -5.338 1.00 54.94 87 HIS A O 1
ATOM 684 N N . GLU A 1 88 ? -2.868 18.588 -7.238 1.00 52.00 88 GLU A N 1
ATOM 685 C CA . GLU A 1 88 ? -4.232 18.838 -7.748 1.00 52.00 88 GLU A CA 1
ATOM 686 C C . GLU A 1 88 ? -5.082 17.552 -7.718 1.00 52.00 88 GLU A C 1
ATOM 688 O O . GLU A 1 88 ? -4.645 16.487 -8.142 1.00 52.00 88 GLU A O 1
ATOM 693 N N . GLU A 1 89 ? -6.328 17.626 -7.222 1.00 49.22 89 GLU A N 1
ATOM 694 C CA . GLU A 1 89 ? -7.301 16.529 -7.363 1.00 49.22 89 GLU A CA 1
ATOM 695 C C . GLU A 1 89 ? -7.874 16.502 -8.791 1.00 49.22 89 GLU A C 1
ATOM 697 O O . GLU A 1 89 ? -9.047 16.798 -9.030 1.00 49.22 89 GLU A O 1
ATOM 702 N N . ASP A 1 90 ? -7.044 16.130 -9.764 1.00 54.84 90 ASP A N 1
ATOM 703 C CA . ASP A 1 90 ? -7.497 15.768 -11.103 1.00 54.84 90 ASP A CA 1
ATOM 704 C C . ASP A 1 90 ? -7.633 14.238 -11.198 1.00 54.84 90 ASP A C 1
ATOM 706 O O . ASP A 1 90 ? -6.667 13.478 -11.123 1.00 54.84 90 ASP A O 1
ATOM 710 N N . ARG A 1 91 ? -8.857 13.745 -11.427 1.00 51.41 91 ARG A N 1
ATOM 711 C CA . ARG A 1 91 ? -9.115 12.311 -11.666 1.00 51.41 91 ARG A CA 1
ATOM 712 C C . ARG A 1 91 ? -8.337 11.762 -12.869 1.00 51.41 91 ARG A C 1
ATOM 714 O O . ARG A 1 91 ? -8.196 10.544 -12.982 1.00 51.41 91 ARG A O 1
ATOM 721 N N . ASN A 1 92 ? -7.846 12.618 -13.767 1.00 53.47 92 ASN A N 1
ATOM 722 C CA . ASN A 1 92 ? -6.933 12.228 -14.837 1.00 53.47 92 ASN A CA 1
ATOM 723 C C . ASN A 1 92 ? -5.525 11.893 -14.326 1.00 53.47 92 ASN A C 1
ATOM 725 O O . ASN A 1 92 ? -4.906 10.989 -14.882 1.00 53.47 92 ASN A O 1
ATOM 729 N N . GLU A 1 93 ? -5.053 12.534 -13.256 1.00 52.03 93 GLU A N 1
ATOM 730 C CA . GLU A 1 93 ? -3.745 12.273 -12.633 1.00 52.03 93 GLU A CA 1
ATOM 731 C C . GLU A 1 93 ? -3.731 10.978 -11.805 1.00 52.03 93 GLU A C 1
ATOM 733 O O . GLU A 1 93 ? -2.676 10.397 -11.558 1.00 52.03 93 GLU A O 1
ATOM 738 N N . LEU A 1 94 ? -4.910 10.445 -11.464 1.00 55.31 94 LEU A N 1
ATOM 739 C CA . LEU A 1 94 ? -5.058 9.108 -10.878 1.00 55.31 94 LEU A CA 1
ATOM 740 C C . LEU A 1 94 ? -5.055 7.981 -11.923 1.00 55.31 94 LEU A C 1
ATOM 742 O O . LEU A 1 94 ? -4.804 6.830 -11.568 1.00 55.31 94 LEU A O 1
ATOM 746 N N . LYS A 1 95 ? -5.306 8.278 -13.210 1.00 62.03 95 LYS A N 1
ATOM 747 C CA . LYS A 1 95 ? -5.343 7.259 -14.281 1.00 62.03 95 LYS A CA 1
ATOM 748 C C . LYS A 1 95 ? -4.043 6.450 -14.391 1.00 62.03 95 LYS A C 1
ATOM 750 O O . LYS A 1 95 ? -4.156 5.236 -14.548 1.00 62.03 95 LYS A O 1
ATOM 755 N N . PRO A 1 96 ? -2.843 7.052 -14.260 1.00 69.12 96 PRO A N 1
ATOM 756 C CA . PRO A 1 96 ? -1.584 6.316 -14.134 1.00 69.12 96 PRO A CA 1
ATOM 757 C C . PRO A 1 96 ? -1.573 5.265 -13.015 1.00 69.12 96 PRO A C 1
ATOM 759 O O . PRO A 1 96 ? -0.979 4.205 -13.157 1.00 69.12 96 PRO A O 1
ATOM 762 N N . TRP A 1 97 ? -2.260 5.514 -11.903 1.00 66.62 97 TRP A N 1
ATOM 763 C CA . TRP A 1 97 ? -2.273 4.602 -10.759 1.00 66.62 97 TRP A CA 1
ATOM 764 C C . TRP A 1 97 ? -3.308 3.489 -10.888 1.00 66.62 97 TRP A C 1
ATOM 766 O O . TRP A 1 97 ? -3.210 2.493 -10.178 1.00 66.62 97 TRP A O 1
ATOM 776 N N . PHE A 1 98 ? -4.290 3.604 -11.788 1.00 70.31 98 PHE A N 1
ATOM 777 C CA . PHE A 1 98 ? -5.344 2.593 -11.929 1.00 70.31 98 PHE A CA 1
ATOM 778 C C . PHE A 1 98 ? -4.800 1.202 -12.266 1.00 70.31 98 PHE A C 1
ATOM 780 O O . PHE A 1 98 ? -5.295 0.239 -11.683 1.00 70.31 98 PHE A O 1
ATOM 787 N N . PRO A 1 99 ? -3.787 1.046 -13.136 1.00 76.88 99 PRO A N 1
ATOM 788 C CA . PRO A 1 99 ? -3.213 -0.266 -13.412 1.00 76.88 99 PRO A CA 1
ATOM 789 C C . PRO A 1 99 ? -2.454 -0.830 -12.214 1.00 76.88 99 PRO A C 1
ATOM 791 O O . PRO A 1 99 ? -2.615 -2.012 -11.926 1.00 76.88 99 PRO A O 1
ATOM 794 N N . PHE A 1 100 ? -1.733 0.000 -11.451 1.00 79.50 100 PHE A N 1
ATOM 795 C CA . PHE A 1 100 ? -1.134 -0.427 -10.183 1.00 79.50 100 PHE A CA 1
ATOM 796 C C . PHE A 1 100 ? -2.203 -0.851 -9.171 1.00 79.50 100 PHE A C 1
ATOM 798 O O . PHE A 1 100 ? -2.127 -1.952 -8.641 1.00 79.50 100 PHE A O 1
ATOM 805 N N . LEU A 1 101 ? -3.228 -0.026 -8.942 1.00 77.06 101 LEU A N 1
ATOM 806 C CA . LEU A 1 101 ? -4.325 -0.335 -8.022 1.00 77.06 101 LEU A CA 1
ATOM 807 C C . LEU A 1 101 ? -5.071 -1.601 -8.452 1.00 77.06 101 LEU A C 1
ATOM 809 O O . LEU A 1 101 ? -5.390 -2.436 -7.615 1.00 77.06 101 LEU A O 1
ATOM 813 N N . LYS A 1 102 ? -5.282 -1.790 -9.759 1.00 78.94 102 LYS A N 1
ATOM 814 C CA . LYS A 1 102 ? -5.877 -3.003 -10.322 1.00 78.94 102 LYS A CA 1
ATOM 815 C C . LYS A 1 102 ? -4.969 -4.212 -10.138 1.00 78.94 102 LYS A C 1
ATOM 817 O O . LYS A 1 102 ? -5.466 -5.272 -9.774 1.00 78.94 102 LYS A O 1
ATOM 822 N N . LEU A 1 103 ? -3.669 -4.087 -10.399 1.00 85.75 103 LEU A N 1
ATOM 823 C CA . LEU A 1 103 ? -2.697 -5.162 -10.204 1.00 85.75 103 LEU A CA 1
ATOM 824 C C . LEU A 1 103 ? -2.627 -5.556 -8.730 1.00 85.75 103 LEU A C 1
ATOM 826 O O . LEU A 1 103 ? -2.691 -6.741 -8.418 1.00 85.75 103 LEU A O 1
ATOM 830 N N . PHE A 1 104 ? -2.539 -4.569 -7.844 1.00 84.12 104 PHE A N 1
ATOM 831 C CA . PHE A 1 104 ? -2.498 -4.753 -6.404 1.00 84.12 104 PHE A CA 1
ATOM 832 C C . PHE A 1 104 ? -3.779 -5.422 -5.893 1.00 84.12 104 PHE A C 1
ATOM 834 O O . PHE A 1 104 ? -3.699 -6.455 -5.237 1.00 84.12 104 PHE A O 1
ATOM 841 N N . ASP A 1 105 ? -4.956 -4.924 -6.276 1.00 83.44 105 ASP A N 1
ATOM 842 C CA . ASP A 1 105 ? -6.243 -5.538 -5.930 1.00 83.44 105 ASP A CA 1
ATOM 843 C C . ASP A 1 105 ? -6.381 -6.960 -6.508 1.00 83.44 105 ASP A C 1
ATOM 845 O O . ASP A 1 105 ? -6.786 -7.903 -5.826 1.00 83.44 105 ASP A O 1
ATOM 849 N N . THR A 1 106 ? -5.939 -7.170 -7.751 1.00 85.25 106 THR A N 1
ATOM 850 C CA . THR A 1 106 ? -5.905 -8.504 -8.374 1.00 85.25 106 THR A CA 1
ATOM 851 C C . THR A 1 106 ? -4.970 -9.451 -7.619 1.00 85.25 106 THR A C 1
ATOM 853 O O . THR A 1 106 ? -5.284 -10.633 -7.472 1.00 85.25 106 THR A O 1
ATOM 856 N N . ALA A 1 107 ? -3.825 -8.960 -7.141 1.00 88.50 107 ALA A N 1
ATOM 857 C CA . ALA A 1 107 ? -2.888 -9.734 -6.338 1.00 88.50 107 ALA A CA 1
ATOM 858 C C . ALA A 1 107 ? -3.488 -10.074 -4.968 1.00 88.50 107 ALA A C 1
ATOM 860 O O . ALA A 1 107 ? -3.490 -11.247 -4.597 1.00 88.50 107 ALA A O 1
ATOM 861 N N . LEU A 1 108 ? -4.082 -9.097 -4.272 1.00 89.50 108 LEU A N 1
ATOM 862 C CA . LEU A 1 108 ? -4.801 -9.312 -3.012 1.00 89.50 108 LEU A CA 1
ATOM 863 C C . LEU A 1 108 ? -5.890 -10.382 -3.152 1.00 89.50 108 LEU A C 1
ATOM 865 O O . LEU A 1 108 ? -6.025 -11.250 -2.292 1.00 89.50 108 LEU A O 1
ATOM 869 N N . ASN A 1 109 ? -6.627 -10.384 -4.263 1.00 88.06 109 ASN A N 1
ATOM 870 C CA . ASN A 1 109 ? -7.663 -11.382 -4.530 1.00 88.06 109 ASN A CA 1
ATOM 871 C C . ASN A 1 109 ? -7.130 -12.813 -4.705 1.00 88.06 109 ASN A C 1
ATOM 873 O O . ASN A 1 109 ? -7.891 -13.766 -4.534 1.00 88.06 109 ASN A O 1
ATOM 877 N N . LYS A 1 110 ? -5.837 -12.987 -5.001 1.00 91.44 110 LYS A N 1
ATOM 878 C CA . LYS A 1 110 ? -5.186 -14.305 -5.091 1.00 91.44 110 LYS A CA 1
ATOM 879 C C . LYS A 1 110 ? -4.597 -14.785 -3.766 1.00 91.44 110 LYS A C 1
ATOM 881 O O . LYS A 1 110 ? -4.236 -15.957 -3.670 1.00 91.44 110 LYS A O 1
ATOM 886 N N . LEU A 1 111 ? -4.475 -13.908 -2.771 1.00 93.31 111 LEU A N 1
ATOM 887 C CA . LEU A 1 111 ? -3.913 -14.265 -1.475 1.00 93.31 111 LEU A CA 1
ATOM 888 C C . LEU A 1 111 ? -4.910 -15.073 -0.628 1.00 93.31 111 LEU A C 1
ATOM 890 O O . LEU A 1 111 ? -6.131 -14.902 -0.762 1.00 93.31 111 LEU A O 1
ATOM 894 N N . PRO A 1 112 ? -4.407 -15.935 0.279 1.00 95.00 112 PRO A N 1
ATOM 895 C CA . PRO A 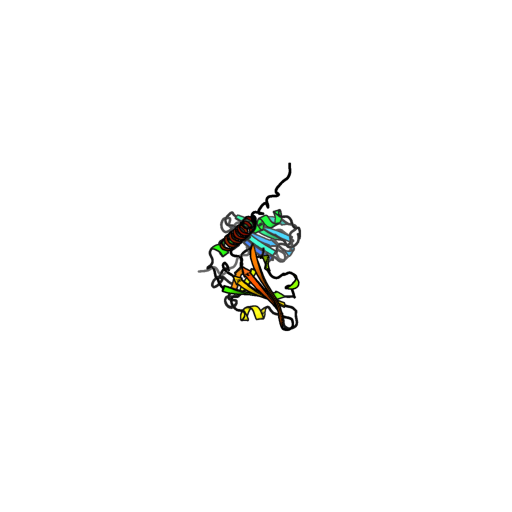1 112 ? -5.244 -16.634 1.241 1.00 95.00 112 PRO A CA 1
ATOM 896 C C . PRO A 1 112 ? -6.095 -15.656 2.048 1.00 95.00 112 PRO A C 1
ATOM 898 O O . PRO A 1 112 ? -5.611 -14.633 2.534 1.00 95.00 112 PRO A O 1
ATOM 901 N N . THR A 1 113 ? -7.375 -15.987 2.190 1.00 95.38 113 THR A N 1
ATOM 902 C CA . THR A 1 113 ? -8.311 -15.197 2.992 1.00 95.38 113 THR A CA 1
ATOM 903 C C . THR A 1 113 ? -8.296 -15.678 4.438 1.00 95.38 113 THR A C 1
ATOM 905 O O . THR A 1 113 ? -8.334 -16.883 4.692 1.00 95.38 113 THR A O 1
ATOM 908 N N . ILE A 1 114 ? -8.262 -14.736 5.375 1.00 94.12 114 ILE A N 1
ATOM 909 C CA . ILE A 1 114 ? -8.310 -14.963 6.816 1.00 94.12 114 ILE A CA 1
ATOM 910 C C . ILE A 1 114 ? -9.650 -14.467 7.355 1.00 94.12 114 ILE A C 1
ATOM 912 O O . ILE A 1 114 ? -10.130 -13.392 6.993 1.00 94.12 114 ILE A O 1
ATOM 916 N N . LYS A 1 115 ? -10.214 -15.257 8.272 1.00 96.56 115 LYS A N 1
ATOM 917 C CA . LYS A 1 115 ? -11.327 -14.862 9.135 1.00 96.56 115 LYS A CA 1
ATOM 918 C C . LYS A 1 115 ? -10.857 -14.840 10.582 1.00 96.56 115 LYS A C 1
ATOM 920 O O . LYS A 1 115 ? -10.151 -15.761 10.994 1.00 96.56 115 LYS A O 1
ATOM 925 N N . GLY A 1 116 ? -11.257 -13.834 11.349 1.00 96.44 116 GLY A N 1
ATOM 926 C CA . GLY A 1 116 ? -10.891 -13.725 12.761 1.00 96.44 116 GLY A CA 1
ATOM 927 C C . GLY A 1 116 ? -10.727 -12.286 13.228 1.00 96.44 116 GLY A C 1
ATOM 928 O O . GLY A 1 116 ? -11.242 -11.365 12.607 1.00 96.44 116 GLY A O 1
ATOM 929 N N . ILE A 1 117 ? -10.011 -12.103 14.337 1.00 97.56 117 ILE A N 1
ATOM 930 C CA . ILE A 1 117 ? -9.699 -10.780 14.882 1.00 97.56 117 ILE A CA 1
ATOM 931 C C . ILE A 1 117 ? -8.370 -10.294 14.320 1.00 97.56 117 ILE A C 1
ATOM 933 O O . ILE A 1 117 ? -7.373 -11.015 14.365 1.00 97.56 117 ILE A O 1
ATOM 937 N N . VAL A 1 118 ? -8.356 -9.050 13.857 1.00 97.56 118 VAL A N 1
ATOM 938 C CA . VAL A 1 118 ? -7.144 -8.330 13.468 1.00 97.56 118 VAL A CA 1
ATOM 939 C C . VAL A 1 118 ? -7.090 -6.977 14.163 1.00 97.56 118 VAL A C 1
ATOM 941 O O . VAL A 1 118 ? -8.100 -6.445 14.632 1.00 97.56 118 VAL A O 1
ATOM 944 N N . TRP A 1 119 ? -5.887 -6.431 14.241 1.00 97.25 119 TRP A N 1
ATOM 945 C CA . TRP A 1 119 ? -5.566 -5.252 15.024 1.00 97.25 119 TRP A CA 1
ATOM 946 C C . TRP A 1 119 ? -4.927 -4.185 14.146 1.00 97.25 119 TRP A C 1
ATOM 948 O O . TRP A 1 119 ? -4.085 -4.486 13.297 1.00 97.25 119 TRP A O 1
ATOM 958 N N . ARG A 1 120 ? -5.293 -2.926 14.385 1.00 95.44 120 ARG A N 1
ATOM 959 C CA . ARG A 1 120 ? -4.678 -1.760 13.738 1.00 95.44 120 ARG A CA 1
ATOM 960 C C . ARG A 1 120 ? -4.552 -0.620 14.734 1.00 95.44 120 ARG A C 1
ATOM 962 O O . ARG A 1 120 ? -5.531 -0.268 15.379 1.00 95.44 120 ARG A O 1
ATOM 969 N N . ALA A 1 121 ? -3.370 -0.027 14.836 1.00 93.94 121 ALA A N 1
ATOM 970 C CA . ALA A 1 121 ? -3.145 1.171 15.633 1.00 93.94 121 ALA A CA 1
ATOM 971 C C . ALA A 1 121 ? -2.978 2.383 14.724 1.00 93.94 121 ALA A C 1
ATOM 973 O O . ALA A 1 121 ? -2.375 2.294 13.654 1.00 93.94 121 ALA A O 1
AT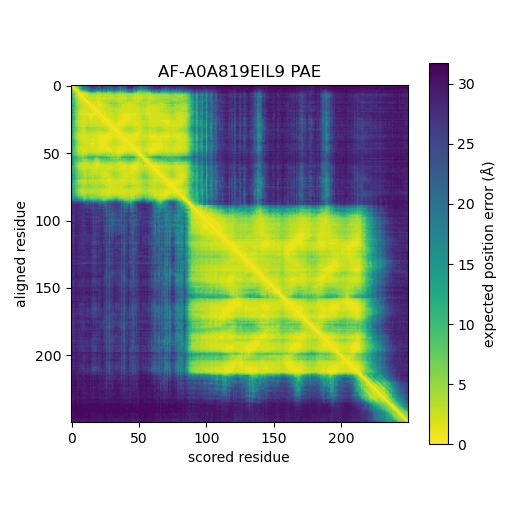OM 974 N N . VAL A 1 122 ? -3.498 3.520 15.171 1.00 92.25 122 VAL A N 1
ATOM 975 C CA . VAL A 1 122 ? -3.278 4.821 14.539 1.00 92.25 122 VAL A CA 1
ATOM 976 C C . VAL A 1 122 ? -2.966 5.872 15.607 1.00 92.25 122 VAL A C 1
ATOM 978 O O . VAL A 1 122 ? -3.481 5.775 16.727 1.00 92.25 122 VAL A O 1
ATOM 981 N N . PRO A 1 123 ? -2.138 6.881 15.291 1.00 91.69 123 PRO A N 1
ATOM 982 C CA . PRO A 1 123 ? -1.907 7.999 16.194 1.00 91.69 123 PRO A CA 1
ATOM 983 C C . PRO A 1 123 ? -3.169 8.861 16.338 1.00 91.69 123 PRO A C 1
ATOM 985 O O . PRO A 1 123 ? -3.921 9.048 15.381 1.00 91.69 123 PRO A O 1
ATOM 988 N N . GLY A 1 124 ? -3.361 9.426 17.529 1.00 91.75 124 GLY A N 1
ATOM 989 C CA . GLY A 1 124 ? -4.476 10.305 17.869 1.00 91.75 124 GLY A CA 1
ATOM 990 C C . GLY A 1 124 ? -5.736 9.579 18.347 1.00 91.75 124 GLY A C 1
ATOM 991 O O . GLY A 1 124 ? -5.929 8.376 18.144 1.00 91.75 124 GLY A O 1
ATOM 992 N N . ASN A 1 125 ? -6.613 10.343 18.998 1.00 93.06 125 ASN A N 1
ATOM 993 C CA . ASN A 1 125 ? -7.973 9.930 19.309 1.00 93.06 125 ASN A CA 1
ATOM 994 C C . ASN A 1 125 ? -8.872 10.149 18.084 1.00 93.06 125 ASN A C 1
ATOM 996 O O . ASN A 1 125 ? -9.325 11.263 17.839 1.00 93.06 125 ASN A O 1
ATOM 1000 N N . VAL A 1 126 ? -9.133 9.081 17.327 1.00 92.69 126 VAL A N 1
ATOM 1001 C CA . VAL A 1 126 ? -10.049 9.119 16.173 1.00 92.69 126 VAL A CA 1
ATOM 1002 C C . VAL A 1 126 ? -11.386 8.443 16.468 1.00 92.69 126 VAL A C 1
ATOM 1004 O O . VAL A 1 126 ? -12.258 8.403 15.605 1.00 92.69 126 VAL A O 1
ATOM 1007 N N . VAL A 1 127 ? -11.594 7.908 17.682 1.00 92.69 127 VAL A N 1
ATOM 1008 C CA . VAL A 1 127 ? -12.862 7.236 18.028 1.00 92.69 127 VAL A CA 1
ATOM 1009 C C . VAL A 1 127 ? -14.052 8.201 18.032 1.00 92.69 127 VAL A C 1
ATOM 1011 O O . VAL A 1 127 ? -15.192 7.757 17.934 1.00 92.69 127 VAL A O 1
ATOM 1014 N N . THR A 1 128 ? -13.796 9.511 18.088 1.00 90.38 128 THR A N 1
ATOM 1015 C CA . THR A 1 128 ? -14.802 10.577 17.969 1.00 90.38 128 THR A CA 1
ATOM 1016 C C . THR A 1 128 ? -15.522 10.596 16.622 1.00 90.38 128 THR A C 1
ATOM 1018 O O . THR A 1 128 ? -16.644 11.097 16.546 1.00 90.38 128 THR A O 1
ATOM 1021 N N . ASP A 1 129 ? -14.909 10.030 15.581 1.00 89.88 129 ASP A N 1
ATOM 1022 C CA . ASP A 1 129 ? -15.470 9.992 14.225 1.00 89.88 129 ASP A CA 1
ATOM 1023 C C . ASP A 1 129 ? -16.448 8.824 14.025 1.00 89.88 129 ASP A C 1
ATOM 1025 O O . ASP A 1 129 ? -17.127 8.729 12.999 1.00 89.88 129 ASP A O 1
ATOM 1029 N N . TYR A 1 130 ? -16.539 7.939 15.018 1.00 93.50 130 TYR A N 1
ATOM 1030 C CA . TYR A 1 130 ? -17.340 6.726 14.978 1.00 93.50 130 TYR A CA 1
ATOM 1031 C C . TYR A 1 130 ? -18.549 6.848 15.899 1.00 93.50 130 TYR A C 1
ATOM 1033 O O . TYR A 1 130 ? -18.502 7.435 16.982 1.00 93.50 130 TYR A O 1
ATOM 1041 N N . LYS A 1 131 ? -19.652 6.231 15.485 1.00 94.75 131 LYS A N 1
ATOM 1042 C CA . LYS A 1 131 ? -20.860 6.071 16.295 1.00 94.75 131 LYS A CA 1
ATOM 1043 C C . LYS A 1 131 ? -21.215 4.598 16.366 1.00 94.75 131 LYS A C 1
ATOM 1045 O O . LYS A 1 131 ? -21.058 3.879 15.387 1.00 94.75 131 LYS A O 1
ATOM 1050 N N . LYS A 1 132 ? -21.703 4.144 17.520 1.00 95.00 132 LYS A N 1
ATOM 1051 C CA . LYS A 1 132 ? -22.169 2.762 17.676 1.00 95.00 132 LYS A CA 1
ATOM 1052 C C . LYS A 1 132 ? -23.214 2.426 16.601 1.00 95.00 132 LYS A C 1
ATOM 1054 O O . LYS A 1 132 ? -24.047 3.272 16.280 1.00 95.00 132 LYS A O 1
ATOM 1059 N N . ASP A 1 133 ? -23.131 1.213 16.060 1.00 93.31 133 ASP A N 1
ATOM 1060 C CA . ASP A 1 133 ? -23.980 0.652 15.003 1.00 93.31 133 ASP A CA 1
ATOM 1061 C C . ASP A 1 133 ? -23.862 1.356 13.634 1.00 93.31 133 ASP A C 1
ATOM 1063 O O . ASP A 1 133 ? -24.498 0.944 12.665 1.00 93.31 133 ASP A O 1
ATOM 1067 N N . GLN A 1 134 ? -23.001 2.374 13.506 1.00 92.62 134 GLN A N 1
ATOM 1068 C CA . GLN A 1 134 ? -22.682 2.991 12.221 1.00 92.62 134 GLN A CA 1
ATOM 1069 C C . GLN A 1 134 ? -22.006 1.972 11.303 1.00 92.62 134 GLN A C 1
ATOM 1071 O O . GLN A 1 134 ? -21.030 1.330 11.694 1.00 92.62 134 GLN A O 1
ATOM 1076 N N . VAL A 1 135 ? -22.482 1.888 10.063 1.00 91.88 135 VAL A N 1
ATOM 1077 C CA . VAL A 1 135 ? -21.762 1.237 8.968 1.00 91.88 135 VAL A CA 1
ATOM 1078 C C . VAL A 1 135 ? -20.981 2.304 8.213 1.00 91.88 135 VAL A C 1
ATOM 1080 O O . VAL A 1 135 ? -21.528 3.340 7.830 1.00 91.88 135 VAL A O 1
ATOM 1083 N N . LEU A 1 136 ? -19.689 2.070 8.021 1.00 90.56 136 LEU A N 1
ATOM 1084 C CA . LEU A 1 136 ? -18.804 2.938 7.259 1.00 90.56 136 LEU A CA 1
ATOM 1085 C C . LEU A 1 136 ? -17.994 2.126 6.253 1.00 90.56 136 LEU A C 1
ATOM 1087 O O . LEU A 1 136 ? -17.843 0.916 6.383 1.00 90.56 136 LEU A O 1
ATOM 1091 N N . THR A 1 137 ? -17.461 2.810 5.247 1.00 87.50 137 THR A N 1
ATOM 1092 C CA . THR A 1 137 ? -16.566 2.204 4.260 1.00 87.50 137 THR A CA 1
ATOM 1093 C C . THR A 1 137 ? -15.158 2.735 4.470 1.00 87.50 137 THR A C 1
ATOM 1095 O O . THR A 1 137 ? -14.919 3.938 4.349 1.00 87.50 137 THR A O 1
ATOM 1098 N N . TRP A 1 138 ? -14.216 1.844 4.760 1.00 89.31 138 TRP A N 1
ATOM 1099 C CA . TRP A 1 138 ? -12.794 2.148 4.659 1.00 89.31 138 TRP A CA 1
ATOM 1100 C C . TRP A 1 138 ? -12.367 1.995 3.201 1.00 89.31 138 TRP A C 1
ATOM 1102 O O . TRP A 1 138 ? -12.147 0.897 2.695 1.00 89.31 138 TRP A O 1
ATOM 1112 N N . TRP A 1 139 ? -12.298 3.128 2.501 1.00 77.88 139 TRP A N 1
ATOM 1113 C CA . TRP A 1 139 ? -11.956 3.177 1.079 1.00 77.88 139 TRP A CA 1
ATOM 1114 C C . TRP A 1 139 ? -10.491 2.852 0.795 1.00 77.88 139 TRP A C 1
ATOM 1116 O O . TRP A 1 139 ? -10.168 2.438 -0.310 1.00 77.88 139 TRP A O 1
ATOM 1126 N N . THR A 1 140 ? -9.600 3.036 1.762 1.00 81.38 140 THR A N 1
ATOM 1127 C CA . THR A 1 140 ? -8.169 2.794 1.588 1.00 81.38 140 THR A CA 1
ATOM 1128 C C . THR A 1 140 ? -7.788 1.361 1.947 1.00 81.38 140 THR A C 1
ATOM 1130 O O . THR A 1 140 ? -8.433 0.700 2.762 1.00 81.38 140 THR A O 1
ATOM 1133 N N . ILE A 1 141 ? -6.680 0.897 1.368 1.00 89.06 141 ILE A N 1
ATOM 1134 C CA . ILE A 1 141 ? -6.010 -0.340 1.780 1.00 89.06 141 ILE A CA 1
ATOM 1135 C C . ILE A 1 141 ? -5.564 -0.169 3.233 1.00 89.06 141 ILE A C 1
ATOM 1137 O O . ILE A 1 141 ? -4.852 0.785 3.555 1.00 89.06 141 ILE A O 1
ATOM 1141 N N . SER A 1 142 ? -5.978 -1.082 4.110 1.00 92.31 142 SER A N 1
ATOM 1142 C CA . SER A 1 142 ? -5.694 -0.971 5.542 1.00 92.31 142 SER A CA 1
ATOM 1143 C C . SER A 1 142 ? -4.837 -2.138 6.017 1.00 92.31 142 SER A C 1
ATOM 1145 O O . SER A 1 142 ? -5.316 -3.264 6.127 1.00 92.31 142 SER A O 1
ATOM 1147 N N . SER A 1 143 ? -3.569 -1.846 6.316 1.00 92.50 143 SER A N 1
ATOM 1148 C CA . SER A 1 143 ? -2.644 -2.793 6.950 1.00 92.50 143 SER A CA 1
ATOM 1149 C C . SER A 1 143 ? -3.011 -3.026 8.416 1.00 92.50 143 SER A C 1
ATOM 1151 O O . SER A 1 143 ? -3.362 -2.094 9.150 1.00 92.50 143 SER A O 1
ATOM 1153 N N . CYS A 1 144 ? -3.003 -4.286 8.816 1.00 94.94 144 CYS A N 1
ATOM 1154 C CA . CYS A 1 144 ? -3.374 -4.780 10.131 1.00 94.94 144 CYS A CA 1
ATOM 1155 C C . CYS A 1 144 ? -2.431 -5.930 10.504 1.00 94.94 144 CYS A C 1
ATOM 1157 O O . CYS A 1 144 ? -1.709 -6.458 9.661 1.00 94.94 144 CYS A O 1
ATOM 1159 N N . SER A 1 145 ? -2.489 -6.374 11.754 1.00 95.12 145 SER A N 1
ATOM 1160 C CA . SER A 1 145 ? -1.825 -7.603 12.191 1.00 95.12 145 SER A CA 1
ATOM 1161 C C . SER A 1 145 ? -2.814 -8.525 12.887 1.00 95.12 145 SER A C 1
ATOM 1163 O O . SER A 1 145 ? -3.734 -8.071 13.569 1.00 95.12 145 SER A O 1
ATOM 1165 N N . VAL A 1 146 ? -2.601 -9.833 12.779 1.00 94.19 146 VAL A N 1
ATOM 1166 C CA . VAL A 1 146 ? -3.286 -10.814 13.641 1.00 94.19 146 VAL A CA 1
ATOM 1167 C C . VAL A 1 146 ? -2.762 -10.790 15.084 1.00 94.19 146 VAL A C 1
ATOM 1169 O O . VAL A 1 146 ? -3.404 -11.336 15.981 1.00 94.19 146 VAL A O 1
ATOM 1172 N N . SER A 1 147 ? -1.619 -10.143 15.339 1.00 92.81 147 SER A N 1
ATOM 1173 C CA . SER A 1 147 ? -0.982 -10.079 16.655 1.00 92.81 147 SER A CA 1
ATOM 1174 C C . SER A 1 147 ? -1.130 -8.701 17.288 1.00 92.81 147 SER A C 1
ATOM 1176 O O . SER A 1 147 ? -0.518 -7.734 16.844 1.00 92.81 147 SER A O 1
ATOM 1178 N N . ALA A 1 148 ? -1.869 -8.617 18.396 1.00 87.88 148 ALA A N 1
ATOM 1179 C CA . ALA A 1 148 ? -1.947 -7.390 19.188 1.00 87.88 148 ALA A CA 1
ATOM 1180 C C . ALA A 1 148 ? -0.568 -6.935 19.700 1.00 87.88 148 ALA A C 1
ATOM 1182 O O . ALA A 1 148 ? -0.357 -5.740 19.879 1.00 87.88 148 ALA A O 1
ATOM 1183 N N . ASP A 1 149 ? 0.366 -7.866 19.931 1.00 88.56 149 ASP A N 1
ATOM 1184 C CA . ASP A 1 149 ? 1.715 -7.543 20.404 1.00 88.56 149 ASP A CA 1
ATOM 1185 C C . ASP A 1 149 ? 2.539 -6.806 19.348 1.00 88.56 149 ASP A C 1
ATOM 1187 O O . ASP A 1 149 ? 3.228 -5.853 19.696 1.00 88.56 149 ASP A O 1
ATOM 1191 N N . VAL A 1 150 ? 2.393 -7.171 18.070 1.00 88.56 150 VAL A N 1
ATOM 1192 C CA . VAL A 1 150 ? 3.019 -6.441 16.955 1.00 88.56 150 VAL A CA 1
ATOM 1193 C C . VAL A 1 150 ? 2.488 -5.012 16.907 1.00 88.56 150 VAL A C 1
ATOM 1195 O O . VAL A 1 150 ? 3.248 -4.052 16.814 1.00 88.56 150 VAL A O 1
ATOM 1198 N N . VAL A 1 151 ? 1.167 -4.842 17.022 1.00 87.81 151 VAL A N 1
ATOM 1199 C CA . VAL A 1 151 ? 0.560 -3.516 16.840 1.00 87.81 151 VAL A CA 1
ATOM 1200 C C . VAL A 1 151 ? 0.887 -2.559 17.995 1.00 87.81 151 VAL A C 1
ATOM 1202 O O . VAL A 1 151 ? 0.846 -1.341 17.822 1.00 87.81 151 VAL A O 1
ATOM 1205 N N . LYS A 1 152 ? 1.271 -3.083 19.168 1.00 84.50 152 LYS A N 1
ATOM 1206 C CA . LYS A 1 152 ? 1.724 -2.262 20.303 1.00 84.50 152 LYS A CA 1
ATOM 1207 C C . LYS A 1 152 ? 2.955 -1.427 19.974 1.00 84.50 152 LYS A C 1
ATOM 1209 O O . LYS A 1 152 ? 3.084 -0.344 20.533 1.00 84.50 152 LYS A O 1
ATOM 1214 N N . GLU A 1 153 ? 3.828 -1.884 19.080 1.00 83.69 153 GLU A N 1
ATOM 1215 C CA . GLU A 1 153 ? 5.034 -1.136 18.697 1.00 83.69 153 GLU A CA 1
ATOM 1216 C C . GLU A 1 153 ? 4.702 0.173 17.962 1.00 83.69 153 GLU A C 1
ATOM 1218 O O . GLU A 1 153 ? 5.469 1.133 18.015 1.00 83.69 153 GLU A O 1
ATOM 1223 N N . PHE A 1 154 ? 3.518 0.249 17.346 1.00 79.88 154 PHE A N 1
ATOM 1224 C CA . PHE A 1 154 ? 3.009 1.453 16.684 1.00 79.88 154 PHE A CA 1
ATOM 1225 C C . PHE A 1 154 ? 2.300 2.414 17.652 1.00 79.88 154 PHE A C 1
ATOM 1227 O O . PHE A 1 154 ? 1.966 3.538 17.269 1.00 79.88 154 PHE A O 1
ATOM 1234 N N . LEU A 1 155 ? 2.069 1.999 18.905 1.00 83.25 155 LEU A N 1
ATOM 1235 C CA . LEU A 1 155 ? 1.507 2.848 19.951 1.00 83.25 155 LEU A CA 1
ATOM 1236 C C . LEU A 1 155 ? 2.630 3.641 20.617 1.00 83.25 155 LEU A C 1
ATOM 1238 O O . LEU A 1 155 ? 3.570 3.082 21.182 1.00 83.25 155 LEU A O 1
ATOM 1242 N N . LYS A 1 156 ? 2.518 4.967 20.591 1.00 79.94 156 LYS A N 1
ATOM 1243 C CA . LYS A 1 156 ? 3.523 5.840 21.194 1.00 79.94 156 LYS A CA 1
ATOM 1244 C C . LYS A 1 156 ? 3.223 6.081 22.675 1.00 79.94 156 LYS A C 1
ATOM 1246 O O . LYS A 1 156 ? 2.130 6.546 23.007 1.00 79.94 156 LYS A O 1
ATOM 1251 N N . PRO A 1 157 ? 4.184 5.836 23.584 1.00 75.62 157 PRO A N 1
ATOM 1252 C CA . PRO A 1 157 ? 4.011 6.163 24.992 1.00 75.62 157 PRO A CA 1
ATOM 1253 C C . PRO A 1 157 ? 3.733 7.660 25.174 1.00 75.62 157 PRO A C 1
ATOM 1255 O O . PRO A 1 157 ? 4.473 8.495 24.660 1.00 75.62 157 PRO A O 1
ATOM 1258 N N . ASN A 1 158 ? 2.707 7.993 25.960 1.00 84.12 158 ASN A N 1
ATOM 1259 C CA . ASN A 1 158 ? 2.296 9.362 26.310 1.00 84.12 158 ASN A CA 1
ATOM 1260 C C . ASN A 1 158 ? 1.646 10.197 25.193 1.00 84.12 158 ASN A C 1
ATOM 1262 O O . ASN A 1 158 ? 1.273 11.338 25.456 1.00 84.12 158 ASN A O 1
ATOM 1266 N N . GLU A 1 159 ? 1.420 9.645 24.003 1.00 91.25 159 GLU A N 1
ATOM 1267 C CA . GLU A 1 159 ? 0.593 10.278 22.967 1.00 91.25 159 GLU A CA 1
ATOM 1268 C C . GLU A 1 159 ? -0.777 9.598 22.908 1.00 91.25 159 GLU A C 1
ATOM 1270 O O . GLU A 1 159 ? -0.920 8.427 23.266 1.00 91.25 159 GLU A O 1
ATOM 1275 N N . GLU A 1 160 ? -1.805 10.330 22.477 1.00 93.94 160 GLU A N 1
ATOM 1276 C CA . GLU A 1 160 ? -3.091 9.704 22.177 1.00 93.94 160 GLU A CA 1
ATOM 1277 C C . GLU A 1 160 ? -2.935 8.726 21.017 1.00 93.94 160 GLU A C 1
ATOM 1279 O O . GLU A 1 160 ? -2.228 8.992 20.044 1.00 93.94 160 GLU A O 1
ATOM 1284 N N . SER A 1 161 ? -3.576 7.570 21.120 1.00 94.06 161 SER A N 1
ATOM 1285 C CA . SER A 1 161 ? -3.580 6.559 20.066 1.00 94.06 161 SER A CA 1
ATOM 1286 C C . SER A 1 161 ? -4.902 5.812 20.070 1.00 94.06 161 SER A C 1
ATOM 1288 O O . SER A 1 161 ? -5.505 5.598 21.124 1.00 94.06 161 SER A O 1
ATOM 1290 N N . THR A 1 162 ? -5.334 5.376 18.894 1.00 93.94 162 THR A N 1
ATOM 1291 C CA . THR A 1 162 ? -6.530 4.554 18.734 1.00 93.94 162 THR A CA 1
ATOM 1292 C C . THR A 1 162 ? -6.136 3.155 18.289 1.00 93.94 162 THR A C 1
ATOM 1294 O O . THR A 1 162 ? -5.428 2.992 17.297 1.00 93.94 162 THR A O 1
ATOM 1297 N N . LEU A 1 163 ? -6.609 2.147 19.019 1.00 95.12 163 LEU A N 1
ATOM 1298 C CA . LEU A 1 163 ? -6.486 0.738 18.676 1.00 95.12 163 LEU A CA 1
ATOM 1299 C C . LEU A 1 163 ? -7.831 0.217 18.167 1.00 95.12 163 LEU A C 1
ATOM 1301 O O . LEU A 1 163 ? -8.834 0.214 18.882 1.00 95.12 163 LEU A O 1
ATOM 1305 N N . PHE A 1 164 ? -7.830 -0.257 16.931 1.00 96.25 164 PHE A N 1
ATOM 1306 C CA . PHE A 1 164 ? -8.949 -0.953 16.328 1.00 96.25 164 PHE A CA 1
ATOM 1307 C C . PHE A 1 164 ? -8.807 -2.452 16.561 1.00 96.25 164 PHE A C 1
ATOM 1309 O O . PHE A 1 164 ? -7.782 -3.042 16.215 1.00 96.25 164 PHE A O 1
ATOM 1316 N N . MET A 1 165 ? -9.857 -3.050 17.113 1.00 97.31 165 MET A N 1
ATOM 1317 C CA . MET A 1 165 ? -10.091 -4.490 17.093 1.00 97.31 165 MET A CA 1
ATOM 1318 C C . MET A 1 165 ? -11.133 -4.761 16.014 1.00 97.31 165 MET A C 1
ATOM 1320 O O . MET A 1 165 ? -12.241 -4.231 16.098 1.00 97.31 165 MET A O 1
ATOM 1324 N N . ILE A 1 166 ? -10.786 -5.538 14.994 1.00 98.00 166 ILE A N 1
ATOM 1325 C CA . ILE A 1 166 ? -11.628 -5.709 13.809 1.00 98.00 166 ILE A CA 1
ATOM 1326 C C . ILE A 1 166 ? -11.910 -7.195 13.606 1.00 98.00 166 ILE A C 1
ATOM 1328 O O . ILE A 1 166 ? -10.988 -7.982 13.401 1.00 98.00 166 ILE A O 1
ATOM 1332 N N . GLU A 1 167 ? -13.182 -7.576 13.658 1.00 98.06 167 GLU A N 1
ATOM 1333 C CA . GLU A 1 167 ? -13.655 -8.886 13.207 1.00 98.06 167 GLU A CA 1
ATOM 1334 C C . GLU A 1 167 ? -13.716 -8.883 11.681 1.00 98.06 167 GLU A C 1
ATOM 1336 O O . GLU A 1 167 ? -14.523 -8.167 11.100 1.00 98.06 167 GLU A O 1
ATOM 1341 N N . VAL A 1 168 ? -12.850 -9.651 11.026 1.00 97.44 168 VAL A N 1
ATOM 1342 C CA . VAL A 1 168 ? -12.750 -9.716 9.563 1.00 97.44 168 VAL A CA 1
ATOM 1343 C C . VAL A 1 168 ? -13.201 -11.066 9.031 1.00 97.44 168 VAL A C 1
ATOM 1345 O O . VAL A 1 168 ? -13.019 -12.110 9.668 1.00 97.44 168 VAL A O 1
ATOM 1348 N N . ILE A 1 169 ? -13.751 -11.044 7.822 1.00 95.81 169 ILE A N 1
ATOM 1349 C CA . ILE A 1 169 ? -14.177 -12.221 7.066 1.00 95.81 169 ILE A CA 1
ATOM 1350 C C . ILE A 1 169 ? -13.470 -12.344 5.708 1.00 95.81 169 ILE A C 1
ATOM 1352 O O . ILE A 1 169 ? -13.449 -13.452 5.164 1.00 95.81 169 ILE A O 1
ATOM 1356 N N . ASN A 1 170 ? -12.885 -11.258 5.175 1.00 94.06 170 ASN A N 1
ATOM 1357 C CA . ASN A 1 170 ? -12.198 -11.249 3.875 1.00 94.06 170 ASN A CA 1
ATOM 1358 C C . ASN A 1 170 ? -10.756 -10.699 3.896 1.00 94.06 170 ASN A C 1
ATOM 1360 O O .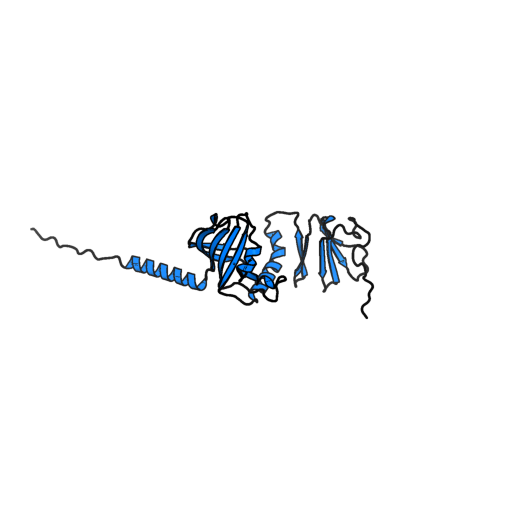 ASN A 1 170 ? -10.191 -10.448 2.825 1.00 94.06 170 ASN A O 1
ATOM 1364 N N . ALA A 1 171 ? -10.133 -10.529 5.067 1.00 95.75 171 ALA A N 1
ATOM 1365 C CA . ALA A 1 171 ? -8.753 -10.038 5.155 1.00 95.75 171 ALA A CA 1
ATOM 1366 C C . ALA A 1 171 ? -7.768 -10.956 4.412 1.00 95.75 171 ALA A C 1
ATOM 1368 O O . ALA A 1 171 ? -7.949 -12.173 4.357 1.00 95.75 171 ALA A O 1
ATOM 1369 N N . LYS A 1 172 ? -6.712 -10.384 3.831 1.00 96.06 172 LYS A N 1
ATOM 1370 C CA . LYS A 1 172 ? -5.728 -11.110 3.015 1.00 96.06 172 LYS A CA 1
ATOM 1371 C C . LYS A 1 172 ? -4.439 -11.342 3.787 1.00 96.06 172 LYS A C 1
ATOM 1373 O O . LYS A 1 172 ? -3.888 -10.388 4.323 1.00 96.06 172 LYS A O 1
ATOM 1378 N N . ASN A 1 173 ? -3.962 -12.588 3.822 1.00 93.88 173 ASN A N 1
ATOM 1379 C CA . ASN A 1 173 ? -2.679 -12.936 4.436 1.00 93.88 173 ASN A CA 1
ATOM 1380 C C . ASN A 1 173 ? -1.508 -12.558 3.518 1.00 93.88 173 ASN A C 1
ATOM 1382 O O . ASN A 1 173 ? -1.496 -12.984 2.361 1.00 93.88 173 ASN A O 1
ATOM 1386 N N . LEU A 1 174 ? -0.526 -11.816 4.037 1.00 91.31 174 LEU A N 1
ATOM 1387 C CA . LEU A 1 174 ? 0.698 -11.452 3.316 1.00 91.31 174 LEU A CA 1
ATOM 1388 C C . LEU A 1 174 ? 1.931 -12.280 3.722 1.00 91.31 174 LEU A C 1
ATOM 1390 O O . LEU A 1 174 ? 3.025 -12.034 3.203 1.00 91.31 174 LEU A O 1
ATOM 1394 N N . ASP A 1 175 ? 1.780 -13.276 4.597 1.00 86.12 175 ASP A N 1
ATOM 1395 C CA . ASP A 1 175 ? 2.862 -14.181 4.988 1.00 86.12 175 ASP A CA 1
ATOM 1396 C C . ASP A 1 175 ? 3.562 -14.775 3.754 1.00 86.12 175 ASP A C 1
ATOM 1398 O O . ASP A 1 175 ? 2.938 -15.327 2.845 1.00 86.12 175 ASP A O 1
ATOM 1402 N N . GLY A 1 176 ? 4.891 -14.653 3.723 1.00 84.69 176 GLY A N 1
ATOM 1403 C CA . GLY A 1 176 ? 5.727 -15.110 2.608 1.00 84.69 176 GLY A CA 1
ATOM 1404 C C . GLY A 1 176 ? 5.861 -14.128 1.437 1.00 84.69 176 GLY A C 1
ATOM 1405 O O . GLY A 1 176 ? 6.676 -14.380 0.551 1.00 84.69 176 GLY A O 1
ATOM 1406 N N . TYR A 1 177 ? 5.126 -13.011 1.444 1.00 84.06 177 TYR A N 1
ATOM 1407 C CA . TYR A 1 177 ? 5.218 -11.945 0.435 1.00 84.06 177 TYR A CA 1
ATOM 1408 C C . TYR A 1 177 ? 5.637 -10.588 1.016 1.00 84.06 177 TYR A C 1
ATOM 1410 O O . TYR A 1 177 ? 6.173 -9.758 0.282 1.00 84.06 177 TYR A O 1
ATOM 1418 N N . THR A 1 178 ? 5.395 -10.350 2.308 1.00 82.31 178 THR A N 1
ATOM 1419 C CA . THR A 1 178 ? 5.784 -9.106 2.988 1.00 82.31 178 THR A CA 1
ATOM 1420 C C . THR A 1 178 ? 7.305 -8.981 3.167 1.00 82.31 178 THR A C 1
ATOM 1422 O O . THR A 1 178 ? 8.021 -9.973 3.320 1.00 82.31 178 THR A O 1
ATOM 1425 N N . MET A 1 179 ? 7.797 -7.739 3.190 1.00 79.00 179 MET A N 1
ATOM 1426 C CA . MET A 1 179 ? 9.187 -7.413 3.538 1.00 79.00 179 MET A CA 1
ATOM 1427 C C . MET A 1 179 ? 9.462 -7.546 5.047 1.00 79.00 179 MET A C 1
ATOM 1429 O O . MET A 1 179 ? 10.625 -7.612 5.448 1.00 79.00 179 MET A O 1
ATOM 1433 N N . TYR A 1 180 ? 8.409 -7.616 5.870 1.00 81.19 180 TYR A N 1
ATOM 1434 C CA . TYR A 1 180 ? 8.478 -7.650 7.331 1.00 81.19 180 TYR A CA 1
ATOM 1435 C C . TYR A 1 180 ? 7.737 -8.881 7.888 1.00 81.19 180 TYR A C 1
ATOM 1437 O O . TYR A 1 180 ? 6.642 -8.776 8.433 1.00 81.19 180 TYR A O 1
ATOM 1445 N N . PRO A 1 181 ? 8.318 -10.090 7.782 1.00 82.00 181 PRO A N 1
ATOM 1446 C CA . PRO A 1 181 ? 7.621 -11.344 8.096 1.00 82.00 181 PRO A CA 1
ATOM 1447 C C . PRO A 1 181 ? 7.190 -11.484 9.565 1.00 82.00 181 PRO A C 1
ATOM 1449 O O . PRO A 1 181 ? 6.312 -12.283 9.871 1.00 82.00 181 PRO A O 1
ATOM 1452 N N . ASN A 1 182 ? 7.787 -10.712 10.476 1.00 85.19 182 ASN A N 1
ATOM 1453 C CA . ASN A 1 182 ? 7.444 -10.739 11.899 1.00 85.19 182 ASN A CA 1
ATOM 1454 C C . ASN A 1 182 ? 6.195 -9.909 12.230 1.00 85.19 182 ASN A C 1
ATOM 1456 O O . ASN A 1 182 ? 5.688 -9.998 13.345 1.00 85.19 182 ASN A O 1
ATOM 1460 N N . GLU A 1 183 ? 5.700 -9.102 11.289 1.00 83.44 183 GLU A N 1
ATOM 1461 C CA . GLU A 1 183 ? 4.523 -8.262 11.520 1.00 83.44 183 GLU A CA 1
ATOM 1462 C C . GLU A 1 183 ? 3.213 -9.054 11.431 1.00 83.44 183 GLU A C 1
ATOM 1464 O O . GLU A 1 183 ? 2.166 -8.556 11.848 1.00 83.44 183 GLU A O 1
ATOM 1469 N N . HIS A 1 184 ? 3.256 -10.296 10.926 1.00 87.06 184 HIS A N 1
ATOM 1470 C CA . HIS A 1 184 ? 2.067 -11.113 10.661 1.00 87.06 184 HIS A CA 1
ATOM 1471 C C . HIS A 1 184 ? 0.982 -10.294 9.945 1.00 87.06 184 HIS A C 1
ATOM 1473 O O . HIS A 1 184 ? -0.169 -10.198 10.392 1.00 87.06 184 HIS A O 1
ATOM 1479 N N . GLU A 1 185 ? 1.426 -9.607 8.892 1.00 90.94 185 GLU A N 1
ATOM 1480 C CA . GLU A 1 185 ? 0.668 -8.567 8.219 1.00 90.94 185 GLU A CA 1
ATOM 1481 C C . GLU A 1 185 ? -0.534 -9.157 7.480 1.00 90.94 185 GLU A C 1
ATOM 1483 O O . GLU A 1 185 ? -0.442 -10.135 6.730 1.00 90.94 185 GLU A O 1
ATOM 1488 N N . VAL A 1 186 ? -1.675 -8.503 7.666 1.00 94.81 186 VAL A N 1
ATOM 1489 C CA . VAL A 1 186 ? -2.906 -8.782 6.940 1.00 94.81 186 VAL A CA 1
ATOM 1490 C C . VAL A 1 186 ? -3.488 -7.495 6.386 1.00 94.81 186 VAL A C 1
ATOM 1492 O O . VAL A 1 186 ? -3.436 -6.439 7.015 1.00 94.81 186 VAL A O 1
ATOM 1495 N N . ILE A 1 187 ? -4.066 -7.584 5.194 1.00 95.88 187 ILE A N 1
ATOM 1496 C CA . ILE A 1 187 ? -4.598 -6.426 4.479 1.00 95.88 187 ILE A CA 1
ATOM 1497 C C . ILE A 1 187 ? -6.116 -6.529 4.373 1.00 95.88 187 ILE A C 1
ATOM 1499 O O . ILE A 1 187 ? -6.653 -7.527 3.885 1.00 95.88 187 ILE A O 1
ATOM 1503 N N . LEU A 1 188 ? -6.805 -5.470 4.795 1.00 95.00 188 LEU A N 1
ATOM 1504 C CA . LEU A 1 188 ? -8.203 -5.228 4.448 1.00 95.00 188 LEU A CA 1
ATOM 1505 C C . LEU A 1 188 ? -8.243 -4.521 3.090 1.00 95.00 188 LEU A C 1
ATOM 1507 O O . LEU A 1 188 ? -7.497 -3.564 2.851 1.00 95.00 188 LEU A O 1
ATOM 1511 N N . GLY A 1 189 ? -9.103 -5.017 2.203 1.00 89.50 189 GLY A N 1
ATOM 1512 C CA . GLY A 1 189 ? -9.228 -4.525 0.835 1.00 89.50 189 GLY A CA 1
ATOM 1513 C C . GLY A 1 189 ? -9.803 -3.109 0.744 1.00 89.50 189 GLY A C 1
ATOM 1514 O O . GLY A 1 189 ? -10.409 -2.586 1.683 1.00 89.50 189 GLY A O 1
ATOM 1515 N N . ILE A 1 190 ? -9.635 -2.504 -0.430 1.00 84.75 190 ILE A N 1
ATOM 1516 C CA . ILE A 1 190 ? -10.239 -1.215 -0.784 1.00 84.75 190 ILE A CA 1
ATOM 1517 C C . ILE A 1 190 ? -11.761 -1.338 -0.665 1.00 84.75 190 ILE A C 1
ATOM 1519 O O . ILE A 1 190 ? -12.362 -2.238 -1.246 1.00 84.75 190 ILE A O 1
ATOM 1523 N N . GLY A 1 191 ? -12.391 -0.415 0.062 1.00 84.56 191 GLY A N 1
ATOM 1524 C CA . GLY A 1 191 ? -13.847 -0.385 0.192 1.00 84.56 191 GLY A CA 1
ATOM 1525 C C . GLY A 1 191 ? -14.405 -1.385 1.207 1.00 84.56 191 GLY A C 1
ATOM 1526 O O . GLY A 1 191 ? -15.586 -1.722 1.129 1.00 84.56 191 GLY A O 1
ATOM 1527 N N . THR A 1 192 ? -13.589 -1.852 2.158 1.00 91.38 192 THR A N 1
ATOM 1528 C CA . THR A 1 192 ? -14.061 -2.732 3.236 1.00 91.38 192 THR A CA 1
ATOM 1529 C C . THR A 1 192 ? -15.139 -2.015 4.049 1.00 91.38 192 THR A C 1
ATOM 1531 O O . THR A 1 192 ? -14.908 -0.929 4.589 1.00 91.38 192 THR A O 1
ATOM 1534 N N . GLN A 1 193 ? -16.326 -2.613 4.131 1.00 94.81 193 GLN A N 1
ATOM 1535 C CA . GLN A 1 193 ? -17.423 -2.092 4.939 1.00 94.81 193 GLN A CA 1
ATOM 1536 C C . GLN A 1 193 ? -17.325 -2.632 6.359 1.00 94.81 193 GLN A C 1
ATOM 1538 O O . GLN A 1 193 ? -17.182 -3.834 6.570 1.00 94.81 193 GLN A O 1
ATOM 1543 N N . LEU A 1 194 ? -17.403 -1.731 7.330 1.00 96.69 194 LEU A N 1
ATOM 1544 C CA . LEU A 1 194 ? -17.223 -2.025 8.742 1.00 96.69 194 LEU A CA 1
ATOM 1545 C C . LEU A 1 194 ? -18.401 -1.458 9.528 1.00 96.69 194 LEU A C 1
ATOM 1547 O O . LEU A 1 194 ? -18.760 -0.289 9.371 1.00 96.69 194 LEU A O 1
ATOM 1551 N N . ARG A 1 195 ? -18.976 -2.275 10.403 1.00 97.44 195 ARG A N 1
ATOM 1552 C CA . ARG A 1 195 ? -19.966 -1.883 11.401 1.00 97.44 195 ARG A CA 1
ATOM 1553 C C . ARG A 1 195 ? -19.273 -1.635 12.733 1.00 97.44 195 ARG A C 1
ATOM 1555 O O . ARG A 1 195 ? -18.495 -2.460 13.205 1.00 97.44 195 ARG A O 1
ATOM 1562 N N . VAL A 1 196 ? -19.586 -0.517 13.376 1.00 97.69 196 VAL A N 1
ATOM 1563 C CA . VAL A 1 196 ? -19.072 -0.191 14.710 1.00 97.69 196 VAL A CA 1
ATOM 1564 C C . VAL A 1 196 ? -19.843 -0.973 15.774 1.00 97.69 196 VAL A C 1
ATOM 1566 O O . VAL A 1 196 ? -20.991 -0.651 16.074 1.00 97.69 196 VAL A O 1
ATOM 1569 N N . LYS A 1 197 ? -19.212 -1.973 16.394 1.00 97.38 197 LYS A N 1
ATOM 1570 C CA . LYS A 1 197 ? -19.822 -2.793 17.458 1.00 97.38 197 LYS A CA 1
ATOM 1571 C C . LYS A 1 197 ? -19.790 -2.088 18.804 1.00 97.38 197 LYS A C 1
ATOM 1573 O O . LYS A 1 197 ? -20.782 -2.070 19.538 1.00 97.38 197 LYS A O 1
ATOM 1578 N N . SER A 1 198 ? -18.647 -1.498 19.139 1.00 95.56 198 SER A N 1
ATOM 1579 C CA . SER A 1 198 ? -18.495 -0.716 20.362 1.00 95.56 198 SER A CA 1
ATOM 1580 C C . SER A 1 198 ? -17.383 0.323 20.250 1.00 95.56 198 SER A C 1
ATOM 1582 O O . SER A 1 198 ? -16.408 0.155 19.520 1.00 95.56 198 SER A O 1
ATOM 1584 N N . ILE A 1 199 ? -17.564 1.418 20.982 1.00 91.88 199 ILE A N 1
ATOM 1585 C CA . ILE A 1 199 ? -16.624 2.532 21.131 1.00 91.88 199 ILE A CA 1
ATOM 1586 C C . ILE A 1 199 ? -16.672 3.009 22.582 1.00 91.88 199 ILE A C 1
ATOM 1588 O O . ILE A 1 199 ? -17.665 2.784 23.278 1.00 91.88 199 ILE A O 1
ATOM 1592 N N . GLY A 1 200 ? -15.617 3.692 23.028 1.00 78.69 200 GLY A N 1
ATOM 1593 C CA . GLY A 1 200 ? -15.596 4.375 24.327 1.00 78.69 200 GLY A CA 1
ATOM 1594 C C . GLY A 1 200 ? -14.851 3.642 25.441 1.00 78.69 200 GLY A C 1
ATOM 1595 O O . GLY A 1 200 ? -14.872 4.104 26.579 1.00 78.69 200 GLY A O 1
ATOM 1596 N N . PHE A 1 201 ? -14.164 2.535 25.140 1.00 88.19 201 PHE A N 1
ATOM 1597 C CA . PHE A 1 201 ? -13.169 2.000 26.065 1.00 88.19 201 PHE A CA 1
ATOM 1598 C C . PHE A 1 201 ? -11.880 2.822 25.953 1.00 88.19 201 PHE A C 1
ATOM 1600 O O . PHE A 1 201 ? -11.353 3.019 24.857 1.00 88.19 201 PHE A O 1
ATOM 1607 N N . GLN A 1 202 ? -11.382 3.290 27.095 1.00 91.19 202 GLN A N 1
ATOM 1608 C CA . GLN A 1 202 ? -10.164 4.084 27.200 1.00 91.19 202 GLN A CA 1
ATOM 1609 C C . GLN A 1 202 ? -9.305 3.563 28.352 1.00 91.19 202 GLN A C 1
ATOM 1611 O O . GLN A 1 202 ? -9.807 3.293 29.446 1.00 91.19 202 GLN A O 1
ATOM 1616 N N . HIS A 1 203 ? -7.997 3.477 28.124 1.00 89.25 203 HIS A N 1
ATOM 1617 C CA . HIS A 1 203 ? -7.009 3.217 29.165 1.00 89.25 203 HIS A CA 1
ATOM 1618 C C . HIS A 1 203 ? -5.824 4.175 29.011 1.00 89.25 203 HIS A C 1
ATOM 1620 O O . HIS A 1 203 ? -5.008 4.033 28.101 1.00 89.25 203 HIS A O 1
ATOM 1626 N N . GLY A 1 204 ? -5.731 5.175 29.892 1.00 90.31 204 GLY A N 1
ATOM 1627 C CA . GLY A 1 204 ? -4.758 6.258 29.734 1.00 90.31 204 GLY A CA 1
ATOM 1628 C C . GLY A 1 204 ? -5.002 7.017 28.428 1.00 90.31 204 GLY A C 1
ATOM 1629 O O . GLY A 1 204 ? -6.112 7.489 28.194 1.00 90.31 204 GLY A O 1
ATOM 1630 N N . ASN A 1 205 ? -3.984 7.086 27.570 1.00 91.88 205 ASN A N 1
ATOM 1631 C CA . ASN A 1 205 ? -4.054 7.752 26.264 1.00 91.88 205 ASN A CA 1
ATOM 1632 C C . ASN A 1 205 ? -4.455 6.799 25.116 1.00 91.88 205 ASN A C 1
ATOM 1634 O O . ASN A 1 205 ? -4.428 7.190 23.950 1.00 91.88 205 ASN A O 1
ATOM 1638 N N . LEU A 1 206 ? -4.804 5.546 25.429 1.00 92.50 206 LEU A N 1
ATOM 1639 C CA . LEU A 1 206 ? -5.245 4.558 24.450 1.00 92.50 206 LEU A CA 1
ATOM 1640 C C . LEU A 1 206 ? -6.771 4.521 24.374 1.00 92.50 206 LEU A C 1
ATOM 1642 O O . LEU A 1 206 ? -7.434 4.241 25.375 1.00 92.50 206 LEU A O 1
ATOM 1646 N N . TYR A 1 207 ? -7.307 4.724 23.176 1.00 94.69 207 TYR A N 1
ATOM 1647 C CA . TYR A 1 207 ? -8.728 4.621 22.857 1.00 94.69 207 TYR A CA 1
ATOM 1648 C C . TYR A 1 207 ? -8.984 3.365 22.026 1.00 94.69 207 TYR A C 1
ATOM 1650 O O . TYR A 1 207 ? -8.186 3.033 21.153 1.00 94.69 207 TYR A O 1
ATOM 1658 N N . LEU A 1 208 ? -10.086 2.658 22.278 1.00 94.81 208 LEU A N 1
ATOM 1659 C CA . LEU A 1 208 ? -10.420 1.426 21.565 1.00 94.81 208 LEU A CA 1
ATOM 1660 C C . LEU A 1 208 ? -11.731 1.558 20.785 1.00 94.81 208 LEU A C 1
ATOM 1662 O O . LEU A 1 208 ? -12.752 2.003 21.321 1.00 94.81 208 LEU A O 1
ATOM 1666 N N . ALA A 1 209 ? -11.693 1.112 19.531 1.00 96.50 209 ALA A N 1
ATOM 1667 C CA . ALA A 1 209 ? -12.862 0.912 18.686 1.00 96.50 209 ALA A CA 1
ATOM 1668 C C . ALA A 1 209 ? -12.940 -0.554 18.248 1.00 96.50 209 ALA A C 1
ATOM 1670 O O . ALA A 1 209 ? -11.967 -1.129 17.760 1.00 96.50 209 ALA A O 1
ATOM 1671 N N . HIS A 1 210 ? -14.113 -1.154 18.420 1.00 97.75 210 HIS A N 1
ATOM 1672 C CA . HIS A 1 210 ? -14.405 -2.514 17.985 1.00 97.75 210 HIS A CA 1
ATOM 1673 C C . HIS A 1 210 ? -15.296 -2.468 16.752 1.00 97.75 210 HIS A C 1
ATOM 1675 O O . HIS A 1 210 ? -16.410 -1.936 16.800 1.00 97.75 210 HIS A O 1
ATOM 1681 N N . LEU A 1 211 ? -14.789 -3.023 15.660 1.00 98.00 211 LEU A N 1
ATOM 1682 C CA . LEU A 1 211 ? -15.420 -3.043 14.351 1.00 98.00 211 LEU A CA 1
ATOM 1683 C C . LEU A 1 211 ? -15.668 -4.486 13.894 1.00 98.00 211 LEU A C 1
ATOM 1685 O O . LEU A 1 211 ? -14.960 -5.407 14.295 1.00 98.00 211 LEU A O 1
ATOM 1689 N N . GLU A 1 212 ? -16.654 -4.664 13.028 1.00 97.94 212 GLU A N 1
ATOM 1690 C CA . GLU A 1 212 ? -17.000 -5.934 12.385 1.00 97.94 212 GLU A CA 1
ATOM 1691 C C . GLU A 1 212 ? -17.154 -5.707 10.882 1.00 97.94 212 GLU A C 1
ATOM 1693 O O . GLU A 1 212 ? -17.867 -4.797 10.464 1.00 97.94 212 GLU A O 1
ATOM 1698 N N . GLU A 1 213 ? -16.481 -6.512 10.068 1.00 97.44 213 GLU A N 1
ATOM 1699 C CA . GLU A 1 213 ? -16.640 -6.508 8.619 1.00 97.44 213 GLU A CA 1
ATOM 1700 C C . GLU A 1 213 ? -18.042 -6.978 8.231 1.00 97.44 213 GLU A C 1
ATOM 1702 O O . GLU A 1 213 ? -18.502 -8.049 8.626 1.00 97.44 213 GLU A O 1
ATOM 1707 N N . VAL A 1 214 ? -18.720 -6.148 7.441 1.00 93.94 214 VAL A N 1
ATOM 1708 C CA . VAL A 1 214 ? -20.082 -6.394 6.971 1.00 93.94 214 VAL A CA 1
ATOM 1709 C C . VAL A 1 214 ? -20.062 -7.471 5.892 1.00 93.94 214 VAL A C 1
ATOM 1711 O O . VAL A 1 214 ? -19.405 -7.336 4.857 1.00 93.94 214 VAL A O 1
ATOM 1714 N N . ASN A 1 215 ? -20.836 -8.536 6.105 1.00 85.38 215 ASN A N 1
ATOM 1715 C CA . ASN A 1 215 ? -21.073 -9.546 5.086 1.00 85.38 215 ASN A CA 1
ATOM 1716 C C . ASN A 1 215 ? -22.240 -9.118 4.191 1.00 85.38 215 ASN A C 1
ATOM 1718 O O . ASN A 1 215 ? -23.402 -9.368 4.506 1.00 85.38 215 ASN A O 1
ATOM 1722 N N . ILE A 1 216 ? -21.922 -8.525 3.039 1.00 66.06 216 ILE A N 1
ATOM 1723 C CA . ILE A 1 216 ? -22.907 -8.003 2.074 1.00 66.06 216 ILE A CA 1
ATOM 1724 C C . ILE A 1 216 ? -23.954 -9.068 1.669 1.00 66.06 216 ILE A C 1
ATOM 1726 O O . ILE A 1 216 ? -25.099 -8.734 1.377 1.00 66.06 216 ILE A O 1
ATOM 1730 N N . ASN A 1 217 ? -23.605 -10.361 1.683 1.00 61.75 217 ASN A N 1
ATOM 1731 C CA . ASN A 1 217 ? -24.525 -11.437 1.292 1.00 61.75 217 ASN A CA 1
ATOM 1732 C C . ASN A 1 217 ? -25.478 -11.894 2.411 1.00 61.75 217 ASN A C 1
ATOM 1734 O O . ASN A 1 217 ? -26.540 -12.445 2.112 1.00 61.75 217 ASN A O 1
ATOM 1738 N N . GLU A 1 218 ? -25.106 -11.707 3.679 1.00 60.03 218 GLU A N 1
ATOM 1739 C CA . GLU A 1 218 ? -25.920 -12.101 4.841 1.00 60.03 218 GLU A CA 1
ATOM 1740 C C . GLU A 1 218 ? -26.748 -10.924 5.370 1.00 60.03 218 GLU A C 1
ATOM 1742 O O . GLU A 1 218 ? -27.916 -11.111 5.709 1.00 60.03 218 GLU A O 1
ATOM 1747 N N . ASP A 1 219 ? -26.204 -9.705 5.342 1.00 57.34 219 ASP A N 1
ATOM 1748 C CA . ASP A 1 219 ? -26.913 -8.511 5.813 1.00 57.34 219 ASP A CA 1
ATOM 1749 C C . ASP A 1 219 ? -28.077 -8.121 4.887 1.00 57.34 219 ASP A C 1
ATOM 1751 O O . ASP A 1 219 ? -29.142 -7.763 5.383 1.00 57.34 219 ASP A O 1
ATOM 1755 N N . ASN A 1 220 ? -27.950 -8.314 3.565 1.00 53.75 220 ASN A N 1
ATOM 1756 C CA . ASN A 1 220 ? -29.073 -8.133 2.632 1.00 53.75 220 ASN A CA 1
ATOM 1757 C C . ASN A 1 220 ? -30.252 -9.068 2.958 1.00 53.75 220 ASN A C 1
ATOM 1759 O O . ASN A 1 220 ? -31.407 -8.675 2.835 1.00 53.75 220 ASN A O 1
ATOM 1763 N N . GLN A 1 221 ? -29.977 -10.294 3.421 1.00 48.56 221 GLN A N 1
ATOM 1764 C CA . GLN A 1 221 ? -31.030 -11.220 3.851 1.00 48.56 221 GLN A CA 1
ATOM 1765 C C . GLN A 1 221 ? -31.628 -10.798 5.197 1.00 48.56 221 GLN A C 1
ATOM 1767 O O . GLN A 1 221 ? -32.808 -11.021 5.446 1.00 48.56 221 GLN A O 1
ATOM 1772 N N . GLN A 1 222 ? -30.841 -10.180 6.078 1.00 53.97 222 GLN A N 1
ATOM 1773 C CA . GLN A 1 222 ? -31.304 -9.727 7.388 1.00 53.97 222 GLN A CA 1
ATOM 1774 C C . GLN A 1 222 ? -32.146 -8.442 7.297 1.00 53.97 222 GLN A C 1
ATOM 1776 O O . GLN A 1 222 ? -33.158 -8.328 7.997 1.00 53.97 222 GLN A O 1
ATOM 1781 N N . GLU A 1 223 ? -31.800 -7.522 6.393 1.00 53.72 223 GLU A N 1
ATOM 1782 C CA . GLU A 1 223 ? -32.623 -6.360 6.028 1.00 53.72 223 GLU A CA 1
ATOM 1783 C C . GLU A 1 223 ? -33.925 -6.791 5.337 1.00 53.72 223 GLU A C 1
ATOM 1785 O O . GLU A 1 223 ? -35.004 -6.373 5.754 1.00 53.72 223 GLU A O 1
ATOM 1790 N N . GLU A 1 224 ? -33.866 -7.725 4.382 1.00 47.44 224 GLU A N 1
ATOM 1791 C CA . GLU A 1 224 ? -35.065 -8.244 3.708 1.00 47.44 224 GLU A CA 1
ATOM 1792 C C . GLU A 1 224 ? -36.000 -8.971 4.697 1.00 47.44 224 GLU A C 1
ATOM 1794 O O . GLU A 1 224 ? -37.216 -8.764 4.693 1.00 47.44 224 GLU A O 1
ATOM 1799 N N . VAL A 1 225 ? -35.454 -9.759 5.632 1.00 54.44 225 VAL A N 1
ATOM 1800 C CA . VAL A 1 225 ? -36.240 -10.423 6.689 1.00 54.44 225 VAL A CA 1
ATOM 1801 C C . VAL A 1 225 ? -36.834 -9.415 7.678 1.00 54.44 225 VAL A C 1
ATOM 1803 O O . VAL A 1 225 ? -37.992 -9.571 8.073 1.00 54.44 225 VAL A O 1
ATOM 1806 N N . THR A 1 226 ? -36.097 -8.374 8.075 1.00 55.31 226 THR A N 1
ATOM 1807 C CA . THR A 1 226 ? -36.613 -7.347 9.003 1.00 55.31 226 THR A CA 1
ATOM 1808 C C . THR A 1 226 ? -37.674 -6.457 8.358 1.00 55.31 226 THR A C 1
ATOM 1810 O O . THR A 1 226 ? -38.691 -6.190 9.003 1.00 55.31 226 THR A O 1
ATOM 1813 N N . GLU A 1 227 ? -37.531 -6.083 7.083 1.00 54.28 227 GLU A N 1
ATOM 1814 C CA . GLU A 1 227 ? -38.579 -5.391 6.319 1.00 54.28 227 GLU A CA 1
ATOM 1815 C C . GLU A 1 227 ? -39.824 -6.265 6.130 1.00 54.28 227 GLU A C 1
ATOM 1817 O O . GLU A 1 227 ? -40.951 -5.791 6.321 1.00 54.28 227 GLU A O 1
ATOM 1822 N N . THR A 1 228 ? -39.642 -7.559 5.839 1.00 54.09 228 THR A N 1
ATOM 1823 C CA . THR A 1 228 ? -40.747 -8.526 5.717 1.00 54.09 228 THR A CA 1
ATOM 1824 C C . THR A 1 228 ? -41.474 -8.711 7.054 1.00 54.09 228 THR A C 1
ATOM 1826 O O . THR A 1 228 ? -42.706 -8.753 7.108 1.00 54.09 228 THR A O 1
ATOM 1829 N N . MET A 1 229 ? -40.743 -8.763 8.172 1.00 51.94 229 MET A N 1
ATOM 1830 C CA . MET A 1 229 ? -41.341 -8.827 9.509 1.00 51.94 229 MET A CA 1
ATOM 1831 C C . MET A 1 229 ? -42.049 -7.523 9.893 1.00 51.94 229 MET A C 1
ATOM 1833 O O . MET A 1 229 ? -43.140 -7.576 10.465 1.00 51.94 229 MET A O 1
ATOM 1837 N N . ALA A 1 230 ? -41.492 -6.357 9.552 1.00 57.38 230 ALA A N 1
ATOM 1838 C CA . ALA A 1 230 ? -42.118 -5.060 9.806 1.00 57.38 230 ALA A CA 1
ATOM 1839 C C . ALA A 1 230 ? -43.428 -4.889 9.011 1.00 57.38 230 ALA A C 1
ATOM 1841 O O . ALA A 1 230 ? -44.446 -4.470 9.573 1.00 57.38 230 ALA A O 1
ATOM 1842 N N . THR A 1 231 ? -43.449 -5.291 7.736 1.00 54.81 231 THR A N 1
ATOM 1843 C CA . THR A 1 231 ? -44.664 -5.290 6.896 1.00 54.81 231 THR A CA 1
ATOM 1844 C C . THR A 1 231 ? -45.700 -6.327 7.350 1.00 54.81 231 THR A C 1
ATOM 1846 O O . THR A 1 231 ? -46.900 -6.026 7.378 1.00 54.81 231 THR A O 1
ATOM 1849 N N . ALA A 1 232 ? -45.274 -7.511 7.804 1.00 52.84 232 ALA A N 1
ATOM 1850 C CA . ALA A 1 232 ? -46.161 -8.500 8.427 1.00 52.84 232 ALA A CA 1
ATOM 1851 C C . ALA A 1 232 ? -46.779 -7.985 9.745 1.00 52.84 232 ALA A C 1
ATOM 1853 O O . ALA A 1 232 ? -47.955 -8.219 10.036 1.00 52.84 232 ALA A O 1
ATOM 1854 N N . HIS A 1 233 ? -46.023 -7.218 10.536 1.00 47.34 233 HIS A N 1
ATOM 1855 C CA . HIS A 1 233 ? -46.544 -6.611 11.761 1.00 47.34 233 HIS A CA 1
ATOM 1856 C C . HIS A 1 233 ? -47.560 -5.494 11.475 1.00 47.34 233 HIS A C 1
ATOM 1858 O O . HIS A 1 233 ? -48.576 -5.404 12.171 1.00 47.34 233 HIS A O 1
ATOM 1864 N N . MET A 1 234 ? -47.354 -4.701 10.415 1.00 49.56 234 MET A N 1
ATOM 1865 C CA . MET A 1 234 ? -48.309 -3.669 9.982 1.00 49.56 234 MET A CA 1
ATOM 1866 C C . MET A 1 234 ? -49.617 -4.246 9.415 1.00 49.56 234 MET A C 1
ATOM 1868 O O . MET A 1 234 ? -50.681 -3.664 9.626 1.00 49.56 234 MET A O 1
ATOM 1872 N N . THR A 1 235 ? -49.579 -5.408 8.758 1.00 51.16 235 THR A N 1
ATOM 1873 C CA . THR A 1 235 ? -50.782 -6.057 8.197 1.00 51.16 235 THR A CA 1
ATOM 1874 C C . THR A 1 235 ? -51.648 -6.768 9.248 1.00 51.16 235 THR A C 1
ATOM 1876 O O . THR A 1 235 ? -52.846 -6.948 9.027 1.00 51.16 235 THR A O 1
ATOM 1879 N N . SER A 1 236 ? -51.113 -7.081 10.435 1.00 46.59 236 SER A N 1
ATOM 1880 C CA . SER A 1 236 ? -51.856 -7.766 11.514 1.00 46.59 236 SER A CA 1
ATOM 1881 C C . SER A 1 236 ? -52.795 -6.876 12.356 1.00 46.59 236 SER A C 1
ATOM 1883 O O . SER A 1 236 ? -53.516 -7.386 13.214 1.00 46.59 236 SER A O 1
ATOM 1885 N N . LYS A 1 237 ? -52.833 -5.552 12.131 1.00 46.78 237 LYS A N 1
ATOM 1886 C CA . LYS A 1 237 ? -53.543 -4.590 13.006 1.00 46.78 237 LYS A CA 1
ATOM 1887 C C . LYS A 1 237 ? -54.933 -4.119 12.551 1.00 46.78 237 LYS A C 1
ATOM 1889 O O . LYS A 1 237 ? -55.462 -3.170 13.126 1.00 46.78 237 LYS A O 1
ATOM 1894 N N . THR A 1 238 ? -55.596 -4.788 11.607 1.00 41.56 238 THR A N 1
ATOM 1895 C CA . THR A 1 238 ? -57.020 -4.514 11.315 1.00 41.56 238 THR A CA 1
ATOM 1896 C C . THR A 1 238 ? -57.946 -5.418 12.135 1.00 41.56 238 THR A C 1
ATOM 1898 O O . THR A 1 238 ? -58.494 -6.411 11.662 1.00 41.56 238 THR A O 1
ATOM 1901 N N . CYS A 1 239 ? -58.139 -5.058 13.407 1.00 34.25 239 CYS A N 1
ATOM 1902 C CA . CYS A 1 239 ? -59.180 -5.645 14.249 1.00 34.25 239 CYS A CA 1
ATOM 1903 C C . CYS A 1 239 ? -60.546 -5.049 13.857 1.00 34.25 239 CYS A C 1
ATOM 1905 O O . CYS A 1 239 ? -60.734 -3.833 13.897 1.00 34.25 239 CYS A O 1
ATOM 1907 N N . LYS A 1 240 ? -61.492 -5.902 13.441 1.00 46.00 240 LYS A N 1
ATOM 1908 C CA . LYS A 1 240 ? -62.852 -5.513 13.032 1.00 46.00 240 LYS A CA 1
ATOM 1909 C C . LYS A 1 240 ? -63.613 -4.888 14.207 1.00 46.00 240 LYS A C 1
ATOM 1911 O O . LYS A 1 240 ? -63.911 -5.575 15.186 1.00 46.00 240 LYS A O 1
ATOM 1916 N N . SER A 1 241 ? -63.991 -3.616 14.087 1.00 39.69 241 SER A N 1
ATOM 1917 C CA . SER A 1 241 ? -64.967 -3.000 14.985 1.00 39.69 241 SER A CA 1
ATOM 1918 C C . SER A 1 241 ? -66.337 -3.654 14.776 1.00 39.69 241 SER A C 1
ATOM 1920 O O . SER A 1 241 ? -66.869 -3.709 13.668 1.00 39.69 241 SER A O 1
ATOM 1922 N N . HIS A 1 242 ? -66.885 -4.206 15.856 1.00 40.53 242 HIS A N 1
ATOM 1923 C CA . HIS A 1 242 ? -68.245 -4.732 15.903 1.00 40.53 242 HIS A CA 1
ATOM 1924 C C . HIS A 1 242 ? -69.240 -3.565 15.877 1.00 40.53 242 HIS A C 1
ATOM 1926 O O . HIS A 1 242 ? -69.171 -2.670 16.720 1.00 40.53 242 HIS A O 1
ATOM 1932 N N . SER A 1 243 ? -70.169 -3.578 14.923 1.00 40.84 243 SER A N 1
ATOM 1933 C CA . SER A 1 243 ? -71.314 -2.673 14.896 1.00 40.84 243 SER A CA 1
ATOM 1934 C C . SER A 1 243 ? -72.370 -3.125 15.909 1.00 40.84 243 SER A C 1
ATOM 1936 O O . SER A 1 243 ? -72.837 -4.263 15.890 1.00 40.84 243 SER A O 1
ATOM 1938 N N . VAL A 1 244 ? -72.745 -2.217 16.809 1.00 40.09 244 VAL A N 1
ATOM 1939 C CA . VAL A 1 244 ? -73.864 -2.377 17.747 1.00 40.09 244 VAL A CA 1
ATOM 1940 C C . VAL A 1 244 ? -75.167 -2.022 17.015 1.00 40.09 244 VAL A C 1
ATOM 1942 O O . VAL A 1 244 ? -75.197 -0.988 16.345 1.00 40.09 244 VAL A O 1
ATOM 1945 N N . PRO A 1 245 ? -76.246 -2.820 17.115 1.00 39.00 245 PRO A N 1
ATOM 1946 C CA . PRO A 1 245 ? -77.519 -2.486 16.489 1.00 39.00 245 PRO A CA 1
ATOM 1947 C C . PRO A 1 245 ? -78.333 -1.546 17.388 1.00 39.00 245 PRO A C 1
ATOM 1949 O O . PRO A 1 245 ? -78.620 -1.868 18.541 1.00 39.00 245 PRO A O 1
ATOM 1952 N N . THR A 1 246 ? -78.748 -0.399 16.855 1.00 41.12 246 THR A N 1
ATOM 1953 C CA . THR A 1 246 ? -79.762 0.470 17.468 1.00 41.12 246 THR A CA 1
ATOM 1954 C C . THR A 1 246 ? -81.153 0.093 16.962 1.00 41.12 246 THR A C 1
ATOM 1956 O O . THR A 1 246 ? -81.384 -0.073 15.766 1.00 41.12 246 THR A O 1
ATOM 1959 N N . PHE A 1 247 ? -82.077 -0.073 17.905 1.00 33.59 247 PHE A N 1
ATOM 1960 C CA . PHE A 1 247 ? -83.453 -0.523 17.711 1.00 33.59 247 PHE A CA 1
ATOM 1961 C C . PHE A 1 247 ? -84.425 0.658 17.908 1.00 33.59 247 PHE A C 1
ATOM 1963 O O . PHE A 1 247 ? -84.305 1.340 18.922 1.00 33.59 247 PHE A O 1
ATOM 1970 N N . ARG A 1 248 ? -85.425 0.759 17.004 1.00 35.34 248 ARG A N 1
ATOM 1971 C CA . ARG A 1 248 ? -86.782 1.371 17.128 1.00 35.34 248 ARG A CA 1
ATOM 1972 C C . ARG A 1 248 ? -86.879 2.910 17.302 1.00 35.34 248 ARG A C 1
ATOM 1974 O O . ARG A 1 248 ? -85.962 3.524 17.812 1.00 35.34 248 ARG A O 1
ATOM 1981 N N . GLU A 1 249 ? -87.915 3.621 16.836 1.00 37.34 249 GLU A N 1
ATOM 1982 C CA . GLU A 1 249 ? -89.369 3.359 16.788 1.00 37.34 249 GLU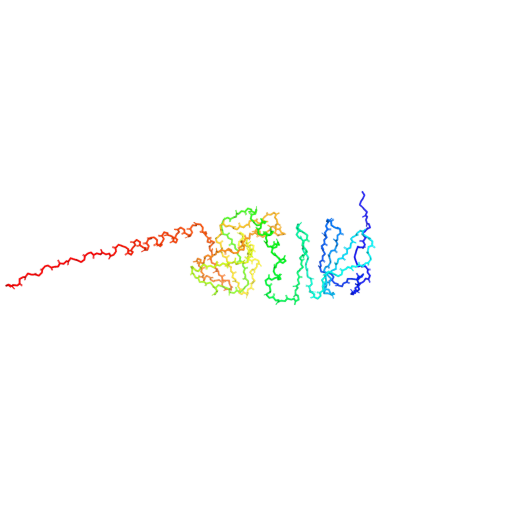 A CA 1
ATOM 1983 C C . GLU A 1 249 ? -90.102 4.046 15.603 1.00 37.34 249 GLU A C 1
ATOM 1985 O O . GLU A 1 249 ? -89.630 5.061 15.097 1.00 37.34 249 GLU A O 1
ATOM 1990 N N . LEU A 1 250 ? -91.297 3.491 15.310 1.00 38.31 250 LEU A N 1
ATOM 1991 C CA . LEU A 1 250 ? -92.451 3.941 14.495 1.00 38.31 250 LEU A CA 1
ATOM 1992 C C . LEU A 1 250 ? -92.328 3.969 12.963 1.00 38.31 250 LEU A C 1
ATOM 1994 O O . LEU A 1 250 ? -91.707 4.890 12.397 1.00 38.31 250 LEU A O 1
#

Mean predicted aligned error: 16.88 Å